Protein 3KEP (pdb70)

Radius of gyration: 20.32 Å; Cα contacts (8 Å, |Δi|>4): 546; chains: 2; bounding box: 56×48×49 Å

Sequence (284 aa):
FGYWCSPSPEQLERLSLKQLAAVSNFVIGRRGYGCCITFQHDVDLTAFTKSFREELFGKIVIFRSSSKTTVEVYPDEATKPIGHGLNVPAIITLENVYPVKKPKDTTKFAEFQVFDRKLRSRENYISYNPFGGTWTFKVNHFEFGYWCSPSPEQLERLSLKQLAAVSNFVIGRRGYGCCITFQHDVDLTAFTKSFREELFGKIVIFRSSSKTTVEVYPDEATKPIGHGLNVPAIITLENVYPVDKKTKKPKDTTKFAEEFQVFDRKLRSRENYISYNPFGGTWTFKVNHFE

Structure (mmCIF, N/CA/C/O backbone):
data_3KEP
#
_entry.id   3KEP
#
_cell.length_a   91.037
_cell.length_b   91.037
_cell.length_c   108.394
_cell.angle_alpha   90.000
_cell.angle_beta   90.000
_cell.angle_gamma   90.000
#
_symmetry.space_group_name_H-M   'P 43 21 2'
#
loop_
_entity.id
_entity.type
_entity.pdbx_description
1 polymer 'Nucleoporin NUP145'
2 non-polymer 1,2-ETHANEDIOL
3 water water
#
loop_
_atom_site.group_PDB
_atom_site.id
_atom_site.type_symbol
_atom_site.label_atom_id
_atom_site.label_alt_id
_atom_site.label_comp_id
_atom_site.label_asym_id
_atom_site.label_entity_id
_atom_site.label_seq_id
_atom_site.pdbx_PDB_ins_code
_atom_site.Cartn_x
_atom_site.Cartn_y
_atom_site.Cartn_z
_atom_site.occupancy
_atom_site.B_iso_or_equiv
_atom_site.auth_seq_id
_atom_site.auth_comp_id
_atom_site.auth_asym_id
_atom_site.auth_atom_id
_atom_site.pdbx_PDB_model_num
ATOM 1 N N . PHE A 1 20 ? 25.001 -0.498 39.066 1.00 35.66 459 PHE A N 1
ATOM 2 C CA . PHE A 1 20 ? 24.317 0.574 39.799 1.00 33.28 459 PHE A CA 1
ATOM 3 C C . PHE A 1 20 ? 23.819 1.662 38.823 1.00 32.38 459 PHE A C 1
ATOM 4 O O . PHE A 1 20 ? 23.478 2.739 39.257 1.00 33.99 459 PHE A O 1
ATOM 6 N N . GLY A 1 21 ? 23.757 1.370 37.523 1.00 30.73 460 GLY A N 1
ATOM 7 C CA . GLY A 1 21 ? 23.209 2.320 36.534 1.00 29.45 460 GLY A CA 1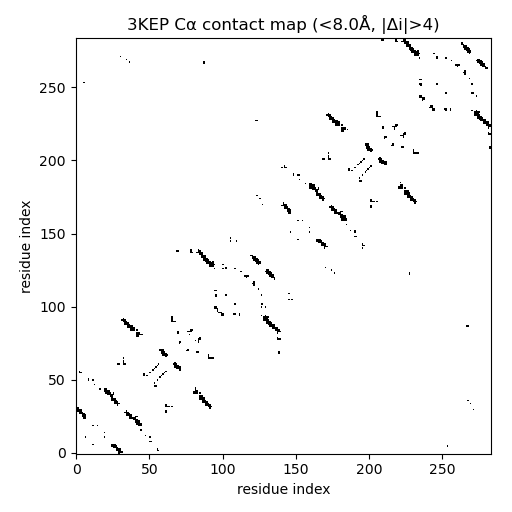
ATOM 8 C C . GLY A 1 21 ? 24.203 3.331 35.980 1.00 27.05 460 GLY A C 1
ATOM 9 O O . GLY A 1 21 ? 23.837 4.139 35.080 1.00 24.99 460 GLY A O 1
ATOM 10 N N . TYR A 1 22 ? 25.437 3.300 36.482 1.00 23.62 461 TYR A N 1
ATOM 11 C CA . TYR A 1 22 ? 26.460 4.232 35.988 1.00 22.40 461 TYR A CA 1
ATOM 12 C C . TYR A 1 22 ? 26.908 3.832 34.609 1.00 21.72 461 TYR A C 1
ATOM 13 O O . TYR A 1 22 ? 26.887 2.619 34.243 1.00 20.41 461 TYR A O 1
ATOM 22 N N . TRP A 1 23 ? 27.356 4.817 33.817 1.00 20.93 462 TRP A N 1
ATOM 23 C CA . TRP A 1 23 ? 27.819 4.567 32.461 1.00 19.46 462 TRP A CA 1
ATOM 24 C C . TRP A 1 23 ? 28.704 5.732 32.032 1.00 18.82 462 TRP A C 1
ATOM 25 O O . TRP A 1 23 ? 28.595 6.820 32.576 1.00 18.71 462 TRP A O 1
ATOM 36 N N . CYS A 1 24 ? 29.586 5.511 31.064 1.00 18.92 463 CYS A N 1
ATOM 37 C CA . CYS A 1 24 ? 30.354 6.594 30.456 1.00 17.65 463 CYS A CA 1
ATOM 38 C C . CYS A 1 24 ? 30.706 6.296 29.017 1.00 18.80 463 CYS A C 1
ATOM 39 O O . CYS A 1 24 ? 30.564 5.146 28.518 1.00 19.72 463 CYS A O 1
ATOM 42 N N . SER A 1 25 ? 31.116 7.348 28.334 1.00 18.85 464 SER A N 1
ATOM 43 C CA . SER A 1 25 ? 31.524 7.297 26.952 1.00 18.95 464 SER A CA 1
ATOM 44 C C . SER A 1 25 ? 32.724 8.202 26.763 1.00 20.27 464 SER A C 1
ATOM 45 O O . SER A 1 25 ? 32.696 9.372 27.161 1.00 19.61 464 SER A O 1
ATOM 48 N N . PRO A 1 26 ? 33.834 7.670 26.215 1.00 19.41 465 PRO A N 1
ATOM 49 C CA . PRO A 1 26 ? 34.166 6.238 25.921 1.00 19.88 465 PRO A CA 1
ATOM 50 C C . PRO A 1 26 ? 33.872 5.381 27.107 1.00 20.18 465 PRO A C 1
ATOM 51 O O . PRO A 1 26 ? 33.982 5.855 28.193 1.00 20.87 465 PRO A O 1
ATOM 55 N N . SER A 1 27 ? 33.434 4.145 26.898 1.00 20.93 466 SER A N 1
ATOM 56 C CA . SER A 1 27 ? 33.128 3.226 27.947 1.00 20.75 466 SER A CA 1
ATOM 57 C C . SER A 1 27 ? 34.437 2.780 28.620 1.00 21.66 466 SER A C 1
ATOM 58 O O . SER A 1 27 ? 35.518 3.005 28.089 1.00 20.27 466 SER A O 1
ATOM 61 N N . PRO A 1 28 ? 34.338 2.214 29.818 1.00 21.81 467 PRO A N 1
ATOM 62 C CA . PRO A 1 28 ? 35.547 1.773 30.471 1.00 22.74 467 PRO A CA 1
ATOM 63 C C . PRO A 1 28 ? 36.400 0.813 29.579 1.00 23.01 467 PRO A C 1
ATOM 64 O O . PRO A 1 28 ? 37.623 0.864 29.634 1.00 24.76 467 PRO A O 1
ATOM 68 N N . GLU A 1 29 ? 35.756 -0.011 28.769 1.00 24.44 468 GLU A N 1
ATOM 69 C CA . GLU A 1 29 ? 36.469 -1.004 27.917 1.00 24.76 468 GLU A CA 1
ATOM 70 C C . GLU A 1 29 ? 37.218 -0.269 26.799 1.00 25.07 468 GLU A C 1
ATOM 71 O O . GLU A 1 29 ? 38.328 -0.633 26.428 1.00 24.83 468 GLU A O 1
ATOM 77 N N . GLN A 1 30 ? 36.618 0.819 26.291 1.00 23.73 469 GLN A N 1
ATOM 78 C CA . GLN A 1 30 ? 37.248 1.667 25.324 1.00 23.32 469 GLN A CA 1
ATOM 79 C C . GLN A 1 30 ? 38.387 2.475 25.918 1.00 22.21 469 GLN A C 1
ATOM 80 O O . GLN A 1 30 ? 39.372 2.706 25.223 1.00 23.45 469 GLN A O 1
ATOM 86 N N . LEU A 1 31 ? 38.262 2.934 27.166 1.00 20.99 470 LEU A N 1
ATOM 87 C CA . LEU A 1 31 ? 39.274 3.769 27.763 1.00 20.85 470 LEU A CA 1
ATOM 88 C C . LEU A 1 31 ? 40.555 2.935 27.983 1.00 22.53 470 LEU A C 1
ATOM 89 O O . LEU A 1 31 ? 41.648 3.428 27.840 1.00 21.67 470 LEU A O 1
ATOM 94 N N . GLU A 1 32 ? 40.365 1.686 28.322 1.00 24.17 471 GLU A N 1
ATOM 95 C CA . GLU A 1 32 ? 41.537 0.773 28.497 1.00 27.08 471 GLU A CA 1
ATOM 96 C C . GLU A 1 32 ? 42.252 0.452 27.181 1.00 25.57 471 GLU A C 1
ATOM 97 O O . GLU A 1 32 ? 43.441 0.104 27.191 1.00 25.65 471 GLU A O 1
ATOM 103 N N . ARG A 1 33 ? 41.589 0.670 26.045 1.00 25.20 472 ARG A N 1
ATOM 104 C CA . ARG A 1 33 ? 42.220 0.521 24.735 1.00 26.18 472 ARG A CA 1
ATOM 105 C C . ARG A 1 33 ? 42.911 1.775 24.245 1.00 24.91 472 ARG A C 1
ATOM 106 O O . ARG A 1 33 ? 43.350 1.832 23.099 1.00 26.41 472 ARG A O 1
ATOM 114 N N . LEU A 1 34 ? 43.088 2.770 25.121 1.00 24.29 473 LEU A N 1
ATOM 115 C CA . LEU A 1 34 ? 43.858 3.989 24.845 1.00 23.01 473 LEU A CA 1
ATOM 116 C C . LEU A 1 34 ? 45.238 3.904 25.541 1.00 23.88 473 LEU A C 1
ATOM 117 O O . LEU A 1 34 ? 45.367 3.240 26.554 1.00 24.99 473 LEU A O 1
ATOM 122 N N . SER A 1 35 ? 46.216 4.641 25.039 1.00 24.54 474 SER A N 1
ATOM 123 C CA . SER A 1 35 ? 47.515 4.782 25.681 1.00 26.17 474 SER A CA 1
ATOM 124 C C . SER A 1 35 ? 47.437 5.802 26.768 1.00 27.35 474 SER A C 1
ATOM 125 O O . SER A 1 35 ? 46.504 6.650 26.777 1.00 26.50 474 SER A O 1
ATOM 128 N N . LEU A 1 36 ? 4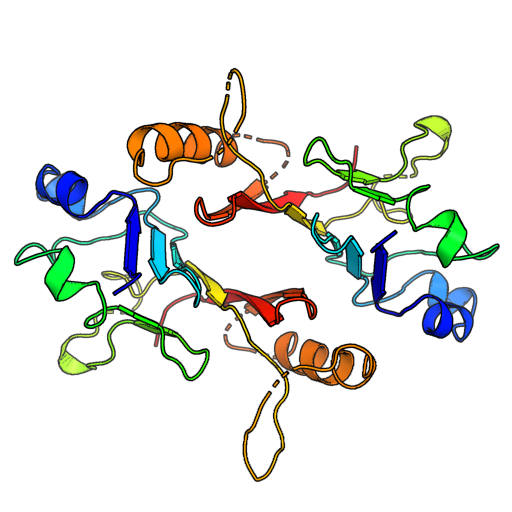8.393 5.759 27.702 1.00 28.16 475 LEU A N 1
ATOM 129 C CA . LEU A 1 36 ? 48.425 6.717 28.786 1.00 29.65 475 LEU A CA 1
ATOM 130 C C . LEU A 1 36 ? 48.491 8.142 28.281 1.00 30.20 475 LEU A C 1
ATOM 131 O O . LEU A 1 36 ? 47.940 9.037 28.925 1.00 29.95 475 LEU A O 1
ATOM 136 N N . LYS A 1 37 ? 49.155 8.388 27.153 1.00 30.23 476 LYS A N 1
ATOM 137 C CA . LYS A 1 37 ? 49.197 9.775 26.623 1.00 30.96 476 LYS A CA 1
ATOM 138 C C . LYS A 1 37 ? 47.837 10.166 26.032 1.00 30.41 476 LYS A C 1
ATOM 139 O O . LYS A 1 37 ? 47.406 11.296 26.201 1.00 32.33 476 LYS A O 1
ATOM 141 N N . GLN A 1 38 ? 47.164 9.244 25.357 1.00 29.78 477 GLN A N 1
ATOM 142 C CA . GLN A 1 38 ? 45.764 9.492 24.936 1.00 29.33 477 GLN A CA 1
ATOM 143 C C . GLN A 1 38 ? 44.818 9.723 26.109 1.00 27.91 477 GLN A C 1
ATOM 144 O O . GLN A 1 38 ? 43.927 10.561 26.028 1.00 27.14 477 GLN A O 1
ATOM 150 N N . LEU A 1 39 ? 45.015 9.015 27.207 1.00 25.45 478 LEU A N 1
ATOM 151 C CA . LEU A 1 39 ? 44.151 9.181 28.360 1.00 24.94 478 LEU A CA 1
ATOM 152 C C . LEU A 1 39 ? 44.292 10.548 29.065 1.00 25.41 478 LEU A C 1
ATOM 153 O O . LEU A 1 39 ? 43.459 10.882 29.908 1.00 25.43 478 LEU A O 1
ATOM 158 N N . ALA A 1 40 ? 45.351 11.310 28.753 1.00 25.41 479 ALA A N 1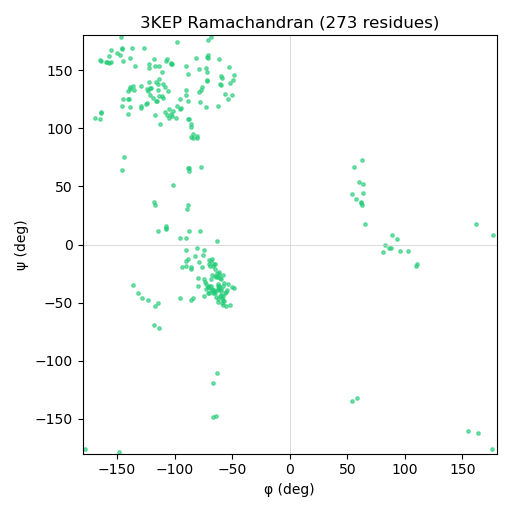
ATOM 159 C CA . ALA A 1 40 ? 45.518 12.631 29.336 1.00 26.73 479 ALA A CA 1
ATOM 160 C C . ALA A 1 40 ? 44.643 13.711 28.657 1.00 26.73 479 ALA A C 1
ATOM 161 O O . ALA A 1 40 ? 44.493 14.817 29.218 1.00 29.32 479 ALA A O 1
ATOM 163 N N . ALA A 1 41 ? 44.108 13.411 27.480 1.00 26.57 480 ALA A N 1
ATOM 164 C CA . ALA A 1 41 ? 43.232 14.304 26.738 1.00 26.74 480 ALA A CA 1
ATOM 165 C C . ALA A 1 41 ? 42.149 13.509 26.025 1.00 25.33 480 ALA A C 1
ATOM 166 O O . ALA A 1 41 ? 42.202 13.275 24.844 1.00 27.27 480 ALA A O 1
ATOM 168 N N . VAL A 1 42 ? 41.145 13.024 26.761 1.00 25.00 481 VAL A N 1
ATOM 169 C CA . VAL A 1 42 ? 40.098 12.232 26.165 1.00 24.39 481 VAL A CA 1
ATOM 170 C C . VAL A 1 42 ? 38.974 13.201 25.719 1.00 24.65 481 VAL A C 1
ATOM 171 O O . VAL A 1 42 ? 38.481 13.966 26.530 1.00 23.82 481 VAL A O 1
ATOM 175 N N . SER A 1 43 ? 38.556 13.083 24.469 1.00 25.28 482 SER A N 1
ATOM 176 C CA . SER A 1 43 ? 37.521 13.996 23.895 1.00 25.92 482 SER A CA 1
ATOM 177 C C . SER A 1 43 ? 36.155 13.420 24.128 1.00 22.10 482 SER A C 1
ATOM 178 O O . SER A 1 43 ? 35.973 12.205 24.235 1.00 21.89 482 SER A O 1
ATOM 181 N N . ASN A 1 44 ? 35.141 14.301 24.194 1.00 22.12 483 ASN A N 1
ATOM 182 C CA . ASN A 1 44 ? 33.772 13.857 24.193 1.00 20.32 483 ASN A CA 1
ATOM 183 C C . ASN A 1 44 ? 33.441 13.007 25.408 1.00 17.39 483 ASN A C 1
ATOM 184 O O . ASN A 1 44 ? 32.616 12.076 25.348 1.00 17.42 483 ASN A O 1
ATOM 189 N N . PHE A 1 45 ? 34.064 13.325 26.530 1.00 16.51 484 PHE A N 1
ATOM 190 C CA . PHE A 1 45 ? 33.796 12.472 27.694 1.00 16.58 484 PHE A CA 1
ATOM 191 C C . PHE A 1 45 ? 32.451 12.785 28.323 1.00 16.88 484 PHE A C 1
ATOM 192 O O . PHE A 1 45 ? 32.111 13.963 28.548 1.00 17.39 484 PHE A O 1
ATOM 200 N N . VAL A 1 46 ? 31.702 11.739 28.604 1.00 14.98 485 VAL A N 1
ATOM 201 C CA . VAL A 1 46 ? 30.369 11.830 29.152 1.00 15.71 485 VAL A CA 1
ATOM 202 C C . VAL A 1 46 ? 30.211 10.738 30.184 1.00 16.23 485 VAL A C 1
ATOM 203 O O . VAL A 1 46 ? 30.632 9.624 29.923 1.00 17.56 485 VAL A O 1
ATOM 207 N N . ILE A 1 47 ? 29.685 11.073 31.375 1.00 16.72 486 ILE A N 1
ATOM 208 C CA . ILE A 1 47 ? 29.420 10.075 32.451 1.00 17.69 486 ILE A CA 1
ATOM 209 C C . ILE A 1 47 ? 28.097 10.356 33.127 1.00 17.23 486 ILE A C 1
ATOM 210 O O . ILE A 1 47 ? 27.761 11.506 33.408 1.00 17.60 486 ILE A O 1
ATOM 215 N N . GLY A 1 48 ? 27.315 9.314 33.314 1.00 18.09 487 GLY A N 1
ATOM 216 C CA . GLY A 1 48 ? 26.004 9.504 33.858 1.00 18.64 487 GLY A CA 1
ATOM 217 C C . GLY A 1 48 ? 25.597 8.328 34.719 1.00 19.11 487 GLY A C 1
ATOM 218 O O . GLY A 1 48 ? 26.356 7.358 34.885 1.00 19.68 487 GLY A O 1
ATOM 219 N N . ARG A 1 49 ? 24.409 8.443 35.287 1.00 20.04 488 ARG A N 1
ATOM 220 C CA . ARG A 1 49 ? 23.785 7.339 36.016 1.00 20.24 488 ARG A CA 1
ATOM 221 C C . ARG A 1 49 ? 22.329 7.329 35.639 1.00 21.59 488 ARG A C 1
ATOM 222 O O . ARG A 1 49 ? 21.618 8.332 35.873 1.00 21.27 488 ARG A O 1
ATOM 230 N N . ARG A 1 50 ? 21.902 6.225 35.034 1.00 21.11 489 ARG A N 1
ATOM 231 C CA . ARG A 1 50 ? 20.542 6.087 34.517 1.00 24.38 489 ARG A CA 1
ATOM 232 C C . ARG A 1 50 ? 19.509 6.330 35.593 1.00 24.49 489 ARG A C 1
ATOM 233 O O . ARG A 1 50 ? 19.556 5.715 36.654 1.00 24.26 489 ARG A O 1
ATOM 241 N N . GLY A 1 51 ? 18.553 7.199 35.295 1.00 25.40 490 GLY A N 1
ATOM 242 C CA . GLY A 1 51 ? 17.562 7.638 36.292 1.00 26.22 490 GLY A CA 1
ATOM 243 C C . GLY A 1 51 ? 17.966 8.746 37.224 1.00 25.92 490 GLY A C 1
ATOM 244 O O . GLY A 1 51 ? 17.146 9.166 38.069 1.00 27.44 490 GLY A O 1
ATOM 245 N N . TYR A 1 52 ? 19.201 9.243 37.085 1.00 23.54 491 TYR A N 1
ATOM 246 C CA . TYR A 1 52 ? 19.689 10.336 37.870 1.00 24.01 491 TYR A CA 1
ATOM 247 C C . TYR A 1 52 ? 20.192 11.534 37.059 1.00 22.17 491 TYR A C 1
ATOM 248 O O . TYR A 1 52 ? 19.952 12.667 37.395 1.00 22.56 491 TYR A O 1
ATOM 257 N N . GLY A 1 53 ? 21.004 11.287 36.070 1.00 21.06 492 GLY A N 1
ATOM 258 C CA . GLY A 1 53 ? 21.481 12.445 35.272 1.00 21.18 492 GLY A CA 1
ATOM 259 C C . GLY A 1 53 ? 22.683 12.109 34.442 1.00 20.25 492 GLY A C 1
ATOM 260 O O . GLY A 1 53 ? 23.058 10.918 34.318 1.00 19.33 492 GLY A O 1
ATOM 261 N N . CYS A 1 54 ? 23.367 13.165 34.001 1.00 18.76 493 CYS A N 1
ATOM 262 C CA A CYS A 1 54 ? 24.514 13.012 33.103 0.70 18.96 493 CYS A CA 1
ATOM 263 C CA B CYS A 1 54 ? 24.565 12.981 33.190 0.30 19.09 493 CYS A CA 1
ATOM 264 C C . CYS A 1 54 ? 25.402 14.251 33.162 1.00 18.43 493 CYS A C 1
ATOM 265 O O . CYS A 1 54 ? 24.882 15.348 33.340 1.00 19.04 493 CYS A O 1
ATOM 270 N N . ILE A 1 55 ? 26.719 14.061 33.032 1.00 15.95 494 ILE A N 1
ATOM 271 C CA . ILE A 1 55 ? 27.698 15.113 32.885 1.00 15.46 494 ILE A CA 1
ATOM 272 C C . ILE A 1 55 ? 28.363 15.002 31.486 1.00 15.86 494 ILE A C 1
ATOM 273 O O . ILE A 1 55 ? 28.905 13.955 31.105 1.00 15.00 494 ILE A O 1
ATOM 278 N N . THR A 1 56 ? 28.283 16.093 30.730 1.00 15.59 495 THR A N 1
ATOM 279 C CA . THR A 1 56 ? 28.871 16.216 29.383 1.00 15.70 495 THR A CA 1
ATOM 280 C C . THR A 1 56 ? 29.978 17.198 29.429 1.00 16.49 495 THR A C 1
ATOM 281 O O . THR A 1 56 ? 29.781 18.437 29.529 1.00 15.97 495 THR A O 1
ATOM 285 N N . PHE A 1 57 ? 31.229 16.691 29.412 1.00 17.14 496 PHE A N 1
ATOM 286 C CA . PHE A 1 57 ? 32.365 17.622 29.553 1.00 17.59 496 PHE A CA 1
ATOM 287 C C . PHE A 1 57 ? 32.572 18.477 28.287 1.00 18.12 496 PHE A C 1
ATOM 288 O O . PHE A 1 57 ? 32.389 18.003 27.159 1.00 18.60 496 PHE A O 1
ATOM 296 N N . GLN A 1 58 ? 32.926 19.748 28.483 1.00 20.67 497 GLN A N 1
ATOM 297 C CA . GLN A 1 58 ? 33.059 20.709 27.380 1.00 23.79 497 GLN A CA 1
ATOM 298 C C . GLN A 1 58 ? 34.407 20.726 26.686 1.00 27.08 497 GLN A C 1
ATOM 299 O O . GLN A 1 58 ? 34.507 21.150 25.528 1.00 28.60 497 GLN A O 1
ATOM 305 N N . HIS A 1 59 ? 35.426 20.232 27.356 1.00 28.17 498 HIS A N 1
ATOM 306 C CA . HIS A 1 59 ? 36.740 20.149 26.749 1.00 29.94 498 HIS A CA 1
ATOM 307 C C . HIS A 1 59 ? 37.334 18.781 27.106 1.00 31.19 498 HIS A C 1
ATOM 308 O O . HIS A 1 59 ? 36.837 18.093 27.976 1.00 26.46 498 HIS A O 1
ATOM 315 N N . ASP A 1 60 ? 38.429 18.466 26.442 1.00 32.74 499 ASP A N 1
ATOM 316 C CA . ASP A 1 60 ? 39.211 17.222 26.732 1.00 33.44 499 ASP A CA 1
ATOM 317 C C . ASP A 1 60 ? 39.481 17.067 28.196 1.00 31.74 499 ASP A C 1
ATOM 318 O O . ASP A 1 60 ? 39.722 18.063 28.903 1.00 33.27 499 ASP A O 1
ATOM 323 N N . VAL A 1 61 ? 39.423 15.828 28.708 1.00 29.12 500 VAL A N 1
ATOM 324 C CA . VAL A 1 61 ? 39.666 15.594 30.118 1.00 27.24 500 VAL A CA 1
ATOM 325 C C . VAL A 1 61 ? 40.835 14.605 30.297 1.00 26.47 500 VAL A C 1
ATOM 326 O O . VAL A 1 61 ? 41.072 13.778 29.469 1.00 25.44 500 VAL A O 1
ATOM 330 N N . ASP A 1 62 ? 41.469 14.701 31.439 1.00 27.24 501 ASP A N 1
ATOM 331 C CA . ASP A 1 62 ? 42.630 13.820 31.804 1.00 26.60 501 ASP A CA 1
ATOM 332 C C . ASP A 1 62 ? 42.145 12.791 32.750 1.00 24.46 501 ASP A C 1
ATOM 333 O O . ASP A 1 62 ? 41.709 13.120 33.852 1.00 26.62 501 ASP A O 1
ATOM 338 N N . LEU A 1 63 ? 42.134 11.530 32.298 1.00 24.50 502 LEU A N 1
ATOM 339 C CA . LEU A 1 63 ? 41.574 10.415 33.033 1.00 23.90 502 LEU A CA 1
ATOM 340 C C . LEU A 1 63 ? 42.713 9.514 33.562 1.00 24.96 502 LEU A C 1
ATOM 341 O O . LEU A 1 63 ? 42.434 8.435 34.027 1.00 24.70 502 LEU A O 1
ATOM 346 N N . THR A 1 64 ? 43.954 10.025 33.564 1.00 27.00 503 THR A N 1
ATOM 347 C CA . THR A 1 64 ? 45.132 9.205 33.948 1.00 27.43 503 THR A CA 1
ATOM 348 C C . THR A 1 64 ? 45.197 8.845 35.424 1.00 29.32 503 THR A C 1
ATOM 349 O O . THR A 1 64 ? 45.926 7.944 35.789 1.00 29.12 503 THR A O 1
ATOM 353 N N . ALA A 1 65 ? 44.443 9.533 36.273 1.00 28.97 504 ALA A N 1
ATOM 354 C CA . ALA A 1 65 ? 44.370 9.195 37.685 1.00 29.37 504 ALA A CA 1
ATOM 355 C C . ALA A 1 65 ? 43.535 7.964 37.962 1.00 29.88 504 ALA A C 1
ATOM 356 O O . ALA A 1 65 ? 43.511 7.468 39.082 1.00 30.57 504 ALA A O 1
ATOM 358 N N . PHE A 1 66 ? 42.828 7.442 36.960 1.00 28.57 505 PHE A N 1
ATOM 359 C CA . PHE A 1 66 ? 41.833 6.395 37.184 1.00 27.76 505 PHE A CA 1
ATOM 360 C C . PHE A 1 66 ? 42.136 5.030 36.575 1.00 27.33 505 PHE A C 1
ATOM 361 O O . PHE A 1 66 ? 41.289 4.161 36.527 1.00 25.72 505 PHE A O 1
ATOM 369 N N . THR A 1 67 ? 43.362 4.847 36.105 1.00 28.44 506 THR A N 1
ATOM 370 C CA . THR A 1 67 ? 43.710 3.664 35.334 1.00 29.29 506 THR A CA 1
ATOM 371 C C . THR A 1 67 ? 43.668 2.364 36.127 1.00 29.81 506 THR A C 1
ATOM 372 O O . THR A 1 67 ? 43.527 1.327 35.533 1.00 30.65 506 THR A O 1
ATOM 376 N N . LYS A 1 68 ? 43.693 2.401 37.458 1.00 30.20 507 LYS A N 1
ATOM 377 C CA . LYS A 1 68 ? 43.623 1.144 38.228 1.00 30.18 507 LYS A CA 1
ATOM 378 C C . LYS A 1 68 ? 42.397 0.371 37.838 1.00 30.13 507 LYS A C 1
ATOM 379 O O . LYS A 1 68 ? 42.466 -0.845 37.600 1.00 29.54 507 LYS A O 1
ATOM 381 N N . SER A 1 69 ? 41.276 1.099 37.656 1.00 29.15 508 SER A N 1
ATOM 382 C CA . SER A 1 69 ? 40.050 0.536 37.187 1.00 28.31 508 SER A CA 1
ATOM 383 C C . SER A 1 69 ? 39.120 1.719 36.853 1.00 27.14 508 SER A C 1
ATOM 384 O O . SER A 1 69 ? 38.661 2.405 37.766 1.00 26.72 508 SER A O 1
ATOM 387 N N . PHE A 1 70 ? 38.861 1.974 35.583 1.00 25.35 509 PHE A N 1
ATOM 388 C CA . PHE A 1 70 ? 37.973 3.111 35.273 1.00 24.56 509 PHE A CA 1
ATOM 389 C C . PHE A 1 70 ? 36.611 2.912 35.901 1.00 24.64 509 PHE A C 1
ATOM 390 O O . PHE A 1 70 ? 36.031 3.845 36.467 1.00 24.42 509 PHE A O 1
ATOM 398 N N . ARG A 1 71 ? 36.078 1.701 35.802 1.00 25.81 510 ARG A N 1
ATOM 399 C CA . ARG A 1 71 ? 34.753 1.435 36.318 1.00 28.42 510 ARG A CA 1
ATOM 400 C C . ARG A 1 71 ? 34.716 1.651 37.822 1.00 29.32 510 ARG A C 1
ATOM 401 O O . ARG A 1 71 ? 33.841 2.349 38.318 1.00 28.48 510 ARG A O 1
ATOM 409 N N . GLU A 1 72 ? 35.673 1.073 38.569 1.00 29.88 511 GLU A N 1
ATOM 410 C CA . GLU A 1 72 ? 35.642 1.214 40.036 1.00 31.05 511 GLU A CA 1
ATOM 411 C C . GLU A 1 72 ? 36.031 2.593 40.534 1.00 30.02 511 GLU A C 1
ATOM 412 O O . GLU A 1 72 ? 35.527 3.029 41.557 1.00 31.03 511 GLU A O 1
ATOM 418 N N . GLU A 1 73 ? 36.920 3.284 39.841 1.00 29.67 512 GLU A N 1
ATOM 419 C CA . GLU A 1 73 ? 37.360 4.586 40.301 1.00 30.43 512 GLU A CA 1
ATOM 420 C C . GLU A 1 73 ? 36.247 5.609 40.050 1.00 29.67 512 GLU A C 1
ATOM 421 O O . GLU A 1 73 ? 36.000 6.497 40.868 1.00 31.31 512 GLU A O 1
ATOM 427 N N . LEU A 1 74 ? 35.659 5.536 38.862 1.00 27.82 513 LEU A N 1
ATOM 428 C CA . LEU A 1 74 ? 34.703 6.570 38.433 1.00 27.08 513 LEU A CA 1
ATOM 429 C C . LEU A 1 74 ? 33.289 6.331 38.955 1.00 26.40 513 LEU A C 1
ATOM 430 O O . LEU A 1 74 ? 32.619 7.284 39.397 1.00 29.02 513 LEU A O 1
ATOM 435 N N . PHE A 1 75 ? 32.794 5.098 38.855 1.00 24.96 514 PHE A N 1
ATOM 436 C CA . PHE A 1 75 ? 31.380 4.865 39.009 1.00 24.07 514 PHE A CA 1
ATOM 437 C C . PHE A 1 75 ? 31.005 4.822 40.470 1.00 26.00 514 PHE A C 1
ATOM 438 O O . PHE A 1 75 ? 31.071 3.783 41.085 1.00 24.86 514 PHE A O 1
ATOM 446 N N . GLY A 1 76 ? 30.596 5.952 41.026 1.00 25.90 515 GLY A N 1
ATOM 447 C CA . GLY A 1 76 ? 30.145 5.993 42.429 1.00 26.74 515 GLY A CA 1
ATOM 448 C C . GLY A 1 76 ? 31.246 6.239 43.444 1.00 27.76 515 GLY A C 1
ATOM 449 O O . GLY A 1 76 ? 31.024 6.156 44.676 1.00 29.89 515 GLY A O 1
ATOM 450 N N . LYS A 1 77 ? 32.430 6.553 42.964 1.00 27.77 516 LYS A N 1
ATOM 451 C CA . LYS A 1 77 ? 33.548 6.860 43.834 1.00 28.71 516 LYS A CA 1
ATOM 452 C C . LYS A 1 77 ? 33.946 8.277 43.560 1.00 27.74 516 LYS A C 1
ATOM 453 O O . LYS A 1 77 ? 33.662 9.176 44.385 1.00 28.95 516 LYS A O 1
ATOM 455 N N . ILE A 1 78 ? 34.513 8.521 42.378 1.00 26.33 517 ILE A N 1
ATOM 456 C CA . ILE A 1 78 ? 34.914 9.882 41.988 1.00 25.33 517 ILE A CA 1
ATOM 457 C C . ILE A 1 78 ? 33.700 10.694 41.498 1.00 25.13 517 ILE A C 1
ATOM 458 O O . ILE A 1 78 ? 33.582 11.877 41.772 1.00 26.18 517 ILE A O 1
ATOM 463 N N . VAL A 1 79 ? 32.791 10.017 40.821 1.00 22.72 518 VAL A N 1
ATOM 464 C CA . VAL A 1 79 ? 31.556 10.659 40.394 1.00 21.91 518 VAL A CA 1
ATOM 465 C C . VAL A 1 79 ? 30.417 9.968 41.092 1.00 21.74 518 VAL A C 1
ATOM 466 O O . VAL A 1 79 ? 30.259 8.780 40.962 1.00 22.10 518 VAL A O 1
ATOM 470 N N . ILE A 1 80 ? 29.617 10.732 41.828 1.00 22.66 519 ILE A N 1
ATOM 471 C CA . ILE A 1 80 ? 28.462 10.183 42.548 1.00 23.42 519 ILE A CA 1
ATOM 472 C C . ILE A 1 80 ? 27.181 10.965 42.274 1.00 23.70 519 ILE A C 1
ATOM 473 O O . ILE A 1 80 ? 27.126 12.149 42.586 1.00 25.01 519 ILE A O 1
ATOM 478 N N . PHE A 1 81 ? 26.210 10.280 41.673 1.00 25.39 520 PHE A N 1
ATOM 479 C CA . PHE A 1 81 ? 24.854 10.765 41.510 1.00 26.63 520 PHE A CA 1
ATOM 480 C C . PHE A 1 81 ? 24.034 10.190 42.696 1.00 29.39 520 PHE A C 1
ATOM 481 O O . PHE A 1 81 ? 23.842 9.006 42.802 1.00 28.55 520 PHE A O 1
ATOM 489 N N . ARG A 1 82 ? 23.518 11.047 43.540 1.00 33.18 521 ARG A N 1
ATOM 490 C CA . ARG A 1 82 ? 22.852 10.577 44.747 1.00 37.08 521 ARG A CA 1
ATOM 491 C C . ARG A 1 82 ? 21.370 10.746 44.665 1.00 38.68 521 ARG A C 1
ATOM 492 O O . ARG A 1 82 ? 20.852 11.618 43.931 1.00 37.12 521 ARG A O 1
ATOM 500 N N . SER A 1 83 ? 20.692 9.933 45.491 1.00 40.10 522 SER A N 1
ATOM 501 C CA A SER A 1 83 ? 19.239 9.876 45.546 0.70 40.78 522 SER A CA 1
ATOM 502 C CA B SER A 1 83 ? 19.233 9.901 45.488 0.30 40.34 522 SER A CA 1
ATOM 503 C C . SER A 1 83 ? 18.642 11.196 46.040 1.00 40.47 522 SER A C 1
ATOM 504 O O . SER A 1 83 ? 17.439 11.413 45.927 1.00 41.34 522 SER A O 1
ATOM 509 N N . SER A 1 84 ? 19.497 12.058 46.595 1.00 39.71 523 SER A N 1
ATOM 510 C CA . SER A 1 84 ? 19.128 13.421 46.970 1.00 39.77 523 SER A CA 1
ATOM 511 C C . SER A 1 84 ? 19.073 14.371 45.779 1.00 39.76 523 SER A C 1
ATOM 512 O O . SER A 1 84 ? 19.014 15.592 45.973 1.00 39.97 523 SER A O 1
ATOM 515 N N . LYS A 1 85 ? 19.130 13.808 44.566 1.00 38.33 524 LYS A N 1
ATOM 516 C CA . LYS A 1 85 ? 18.987 14.564 43.300 1.00 37.60 524 LYS A CA 1
ATOM 517 C C . LYS A 1 85 ? 20.133 15.557 43.144 1.00 35.00 524 LYS A C 1
ATOM 518 O O . LYS A 1 85 ? 19.957 16.689 42.711 1.00 35.13 524 LYS A O 1
ATOM 524 N N . THR A 1 86 ? 21.335 15.092 43.440 1.00 32.41 525 THR A N 1
ATOM 525 C CA A THR A 1 86 ? 22.446 15.932 43.227 0.70 32.05 525 THR A CA 1
ATOM 526 C CA B THR A 1 86 ? 22.523 15.915 43.452 0.30 31.51 525 THR A CA 1
ATOM 527 C C . THR A 1 86 ? 23.643 15.168 42.681 1.00 31.05 525 THR A C 1
ATOM 528 O O . THR A 1 86 ? 23.533 13.943 42.456 1.00 30.56 525 THR A O 1
ATOM 535 N N . VAL A 1 87 ? 24.708 15.899 42.309 1.00 29.77 526 VAL A N 1
ATOM 536 C CA . VAL A 1 87 ? 25.934 15.224 41.768 1.00 29.01 526 VAL A CA 1
ATOM 537 C C . VAL A 1 87 ? 27.233 15.776 42.317 1.00 28.10 526 VAL A C 1
ATOM 538 O O . VAL A 1 87 ? 27.441 16.961 42.365 1.00 28.27 526 VAL A O 1
ATOM 542 N N . GLU A 1 88 ? 28.140 14.861 42.665 1.00 28.25 527 GLU A N 1
ATOM 543 C CA . GLU A 1 88 ? 29.384 15.163 43.312 1.00 28.85 527 GLU A CA 1
ATOM 544 C C . GLU A 1 88 ? 30.535 14.612 42.465 1.00 26.91 527 GLU A C 1
ATOM 545 O O . GLU A 1 88 ? 30.454 13.505 41.992 1.00 26.75 527 GLU A O 1
ATOM 551 N N . VAL A 1 89 ? 31.542 15.435 42.227 1.00 26.33 528 VAL A N 1
ATOM 552 C CA . VAL A 1 89 ? 32.758 15.033 41.526 1.00 26.07 528 VAL A CA 1
ATOM 553 C C . VAL A 1 89 ? 33.958 15.376 42.422 1.00 26.24 528 VAL A C 1
ATOM 554 O O . VAL A 1 89 ? 34.136 16.544 42.806 1.00 25.85 528 VAL A O 1
ATOM 558 N N . TYR A 1 90 ? 34.722 14.315 42.750 1.00 26.19 529 TYR A N 1
ATOM 559 C CA . TYR A 1 90 ? 35.843 14.342 43.717 1.00 26.21 529 TYR A CA 1
ATOM 560 C C . TYR A 1 90 ? 35.318 14.708 45.097 1.00 27.07 529 TYR A C 1
ATOM 561 O O . TYR A 1 90 ? 35.502 15.848 45.564 1.00 27.98 529 TYR A O 1
ATOM 570 N N . PRO A 1 91 ? 34.625 13.785 45.730 1.00 29.25 530 PRO A N 1
ATOM 571 C CA . PRO A 1 91 ? 34.106 14.004 47.103 1.00 30.64 530 PRO A CA 1
ATOM 572 C C . PRO A 1 91 ? 35.205 14.212 48.174 1.00 31.69 530 PRO A C 1
ATOM 573 O O . PRO A 1 91 ? 34.945 14.864 49.181 1.00 33.00 530 PRO A O 1
ATOM 577 N N . ASP A 1 92 ? 36.415 13.707 47.943 1.00 31.48 531 ASP A N 1
ATOM 578 C CA . ASP A 1 92 ? 37.520 13.963 48.853 1.00 32.18 531 ASP A CA 1
ATOM 579 C C . ASP A 1 92 ? 38.246 15.267 48.449 1.00 31.87 531 ASP A C 1
ATOM 580 O O . ASP A 1 92 ? 38.966 15.315 47.452 1.00 30.60 531 ASP A O 1
ATOM 585 N N . GLU A 1 93 ? 38.051 16.306 49.256 1.00 31.20 532 GLU A N 1
ATOM 586 C CA . GLU A 1 93 ? 38.649 17.605 49.053 1.00 32.01 532 GLU A CA 1
ATOM 587 C C . GLU A 1 93 ? 40.160 17.574 48.778 1.00 32.03 532 GLU A C 1
ATOM 588 O O . GLU A 1 93 ? 40.642 18.349 47.983 1.00 31.76 532 GLU A O 1
ATOM 590 N N . ALA A 1 94 ? 40.892 16.674 49.444 1.00 32.83 533 ALA A N 1
ATOM 591 C CA . ALA A 1 94 ? 42.359 16.589 49.318 1.00 33.20 533 ALA A CA 1
ATOM 592 C C . ALA A 1 94 ? 42.812 16.134 47.951 1.00 33.32 533 ALA A C 1
ATOM 593 O O . ALA A 1 94 ? 43.896 16.485 47.509 1.00 33.26 533 ALA A O 1
ATOM 595 N N . THR A 1 95 ? 41.949 15.384 47.271 1.00 33.93 534 THR A N 1
ATOM 596 C CA . THR A 1 95 ? 42.178 14.789 45.952 1.00 33.98 534 THR A CA 1
ATOM 597 C C . THR A 1 95 ? 41.676 15.645 44.814 1.00 34.31 534 THR A C 1
ATOM 598 O O . THR A 1 95 ? 42.059 15.426 43.658 1.00 35.29 534 THR A O 1
ATOM 602 N N . LYS A 1 96 ? 40.772 16.574 45.101 1.00 33.00 535 LYS A N 1
ATOM 603 C CA . LYS A 1 96 ? 40.222 17.421 44.042 1.00 32.66 535 LYS A CA 1
ATOM 604 C C . LYS A 1 96 ? 41.356 18.234 43.424 1.00 32.27 535 LYS A C 1
ATOM 605 O O . LYS A 1 96 ? 42.045 18.995 44.121 1.00 31.50 535 LYS A O 1
ATOM 611 N N . PRO A 1 97 ? 41.579 18.047 42.122 1.00 32.00 536 PRO A N 1
ATOM 612 C CA . PRO A 1 97 ? 42.596 18.771 41.373 1.00 32.07 536 PRO A CA 1
ATOM 613 C C . PRO A 1 97 ? 42.377 20.290 41.304 1.00 32.90 536 PRO A C 1
ATOM 614 O O . PRO A 1 97 ? 41.318 20.786 41.656 1.00 33.57 536 PRO A O 1
ATOM 626 N N . ILE A 1 99 ? 41.490 23.613 39.307 1.00 32.98 538 ILE A N 1
ATOM 627 C CA . ILE A 1 99 ? 40.627 23.880 38.173 1.00 31.19 538 ILE A CA 1
ATOM 628 C C . ILE A 1 99 ? 41.420 23.726 36.899 1.00 30.24 538 ILE A C 1
ATOM 629 O O . ILE A 1 99 ? 42.511 24.288 36.758 1.00 31.92 538 ILE A O 1
ATOM 634 N N . GLY A 1 100 ? 40.878 23.012 35.931 1.00 28.70 539 GLY A N 1
ATOM 635 C CA . GLY A 1 100 ? 41.554 22.755 34.645 1.00 28.37 539 GLY A CA 1
ATOM 636 C C . GLY A 1 100 ? 42.293 21.437 34.569 1.00 27.80 539 GLY A C 1
ATOM 637 O O . GLY A 1 100 ? 42.777 21.033 33.515 1.00 28.15 539 GLY A O 1
ATOM 638 N N . HIS A 1 101 ? 42.345 20.737 35.691 1.00 27.93 540 HIS A N 1
ATOM 639 C CA . HIS A 1 101 ? 43.023 19.466 35.809 1.00 28.72 540 HIS A CA 1
ATOM 640 C C . HIS A 1 101 ? 41.977 18.376 36.010 1.00 27.05 540 HIS A C 1
ATOM 641 O O . HIS A 1 101 ? 40.978 18.612 36.656 1.00 25.69 540 HIS A O 1
ATOM 648 N N . GLY A 1 102 ? 42.273 17.176 35.521 1.00 26.67 541 GLY A N 1
ATOM 649 C CA . GLY A 1 102 ? 41.403 16.012 35.725 1.00 26.36 541 GLY A CA 1
ATOM 650 C C . GLY A 1 102 ? 40.018 16.314 35.162 1.00 26.42 541 GLY A C 1
ATOM 651 O O . GLY A 1 102 ? 39.873 16.887 34.054 1.00 27.60 541 GLY A O 1
ATOM 652 N N . LEU A 1 103 ? 39.005 16.019 35.976 1.00 25.26 542 LEU A N 1
ATOM 653 C CA . LEU A 1 103 ? 37.609 16.226 35.616 1.00 24.29 542 LEU A CA 1
ATOM 654 C C . LEU A 1 103 ? 37.118 17.583 36.153 1.00 23.66 542 LEU A C 1
ATOM 655 O O . LEU A 1 103 ? 35.940 17.872 36.082 1.00 23.85 542 LEU A O 1
ATOM 660 N N . ASN A 1 104 ? 38.022 18.385 36.727 1.00 22.91 543 ASN A N 1
ATOM 661 C CA . ASN A 1 104 ? 37.674 19.675 37.330 1.00 23.74 543 ASN A CA 1
ATOM 662 C C . ASN A 1 104 ? 37.708 20.805 36.289 1.00 22.91 543 ASN A C 1
ATOM 663 O O . ASN A 1 104 ? 38.503 21.756 36.330 1.00 22.77 543 ASN A O 1
ATOM 668 N N . VAL A 1 105 ? 36.771 20.689 35.351 1.00 22.31 544 VAL A N 1
ATOM 669 C CA . VAL A 1 105 ? 36.766 21.454 34.151 1.00 20.88 544 VAL A CA 1
ATOM 670 C C . VAL A 1 105 ? 35.283 21.750 33.747 1.00 20.18 544 VAL A C 1
ATOM 671 O O . VAL A 1 105 ? 34.383 21.200 34.319 1.00 20.27 544 VAL A O 1
ATOM 675 N N . PRO A 1 106 ? 35.067 22.637 32.771 1.00 20.71 545 PRO A N 1
ATOM 676 C CA . PRO A 1 106 ? 33.678 22.965 32.406 1.00 19.41 545 PRO A CA 1
ATOM 677 C C . PRO A 1 106 ? 32.862 21.795 31.941 1.00 18.31 545 PRO A C 1
ATOM 678 O O . PRO A 1 106 ? 33.339 20.918 31.225 1.00 17.99 545 PRO A O 1
ATOM 682 N N . ALA A 1 107 ? 31.582 21.814 32.280 1.00 18.08 546 ALA A N 1
ATOM 683 C CA . ALA A 1 107 ? 30.687 20.725 31.916 1.00 17.20 546 ALA A CA 1
ATOM 684 C C . ALA A 1 107 ? 29.255 21.236 31.910 1.00 18.49 546 ALA A C 1
ATOM 685 O O . ALA A 1 107 ? 28.937 22.149 32.658 1.00 18.70 546 ALA A O 1
ATOM 687 N N . ILE A 1 108 ? 28.440 20.521 31.135 1.00 16.82 547 ILE A N 1
ATOM 688 C CA . ILE A 1 108 ? 26.989 20.615 31.170 1.00 18.44 547 ILE A CA 1
ATOM 689 C C . ILE A 1 108 ? 26.409 19.396 31.859 1.00 18.31 547 ILE A C 1
ATOM 690 O O . ILE A 1 108 ? 26.777 18.236 31.582 1.00 20.23 547 ILE A O 1
ATOM 695 N N . ILE A 1 109 ? 25.506 19.683 32.785 1.00 17.63 548 ILE A N 1
ATOM 696 C CA . ILE A 1 109 ? 24.915 18.693 33.639 1.00 17.64 548 ILE A CA 1
ATOM 697 C C . ILE A 1 109 ? 23.433 18.681 33.516 1.00 17.34 548 ILE A C 1
ATOM 698 O O . ILE A 1 109 ? 22.804 19.743 33.463 1.00 18.75 548 ILE A O 1
ATOM 703 N N . THR A 1 110 ? 22.867 17.497 33.511 1.00 18.37 549 THR A N 1
ATOM 704 C CA . THR A 1 110 ? 21.411 17.305 33.635 1.00 19.02 549 THR A CA 1
ATOM 705 C C . THR A 1 110 ? 21.183 16.443 34.858 1.00 20.31 549 THR A C 1
ATOM 706 O O . THR A 1 110 ? 21.793 15.358 35.007 1.00 19.09 549 THR A O 1
ATOM 710 N N . LEU A 1 111 ? 20.296 16.916 35.737 1.00 20.13 550 LEU A N 1
ATOM 711 C CA . LEU A 1 111 ? 19.833 16.110 36.874 1.00 20.78 550 LEU A CA 1
ATOM 712 C C . LEU A 1 111 ? 18.362 15.861 36.737 1.00 21.20 550 LEU A C 1
ATOM 713 O O . LEU A 1 111 ? 17.613 16.779 36.360 1.00 21.30 550 LEU A O 1
ATOM 718 N N . GLU A 1 112 ? 17.945 14.644 37.060 1.00 20.91 551 GLU A N 1
ATOM 719 C CA . GLU A 1 112 ? 16.566 14.179 36.898 1.00 22.16 551 GLU A CA 1
ATOM 720 C C . GLU A 1 112 ? 15.841 14.184 38.250 1.00 23.36 551 GLU A C 1
ATOM 721 O O . GLU A 1 112 ? 16.487 14.171 39.329 1.00 22.98 551 GLU A O 1
ATOM 727 N N . ASN A 1 113 ? 14.523 14.291 38.154 1.00 25.15 552 ASN A N 1
ATOM 728 C CA . ASN A 1 113 ? 13.622 14.280 39.327 1.00 26.17 552 ASN A CA 1
ATOM 729 C C . ASN A 1 113 ? 13.913 15.359 40.347 1.00 26.05 552 ASN A C 1
ATOM 730 O O . ASN A 1 113 ? 13.833 15.107 41.572 1.00 27.51 552 ASN A O 1
ATOM 735 N N . VAL A 1 114 ? 14.253 16.568 39.873 1.00 25.45 553 VAL A N 1
ATOM 736 C CA . VAL A 1 114 ? 14.528 17.705 40.699 1.00 24.13 553 VAL A CA 1
ATOM 737 C C . VAL A 1 114 ? 13.213 18.533 40.804 1.00 26.88 553 VAL A C 1
ATOM 738 O O . VAL A 1 114 ? 12.617 18.909 39.793 1.00 25.38 553 VAL A O 1
ATOM 742 N N . TYR A 1 115 ? 12.774 18.803 42.032 1.00 27.15 554 TYR A N 1
ATOM 743 C CA . TYR A 1 115 ? 11.471 19.416 42.244 1.00 27.51 554 TYR A CA 1
ATOM 744 C C . TYR A 1 115 ? 11.496 20.353 43.408 1.00 29.34 554 TYR A C 1
ATOM 745 O O . TYR A 1 115 ? 12.350 20.240 44.270 1.00 27.84 554 TYR A O 1
ATOM 754 N N . PRO A 1 116 ? 10.548 21.314 43.444 1.00 31.99 555 PRO A N 1
ATOM 755 C CA . PRO A 1 116 ? 10.459 22.155 44.645 1.00 34.57 555 PRO A CA 1
ATOM 756 C C . PRO A 1 116 ? 9.914 21.332 45.836 1.00 35.48 555 PRO A C 1
ATOM 757 O O . PRO A 1 116 ? 9.542 20.154 45.660 1.00 35.47 555 PRO A O 1
ATOM 761 N N . VAL A 1 117 ? 9.861 21.965 47.011 1.00 38.70 556 VAL A N 1
ATOM 762 C CA . VAL A 1 117 ? 9.402 21.317 48.286 1.00 39.84 556 VAL A CA 1
ATOM 763 C C . VAL A 1 117 ? 7.940 21.570 48.702 1.00 40.93 556 VAL A C 1
ATOM 764 O O . VAL A 1 117 ? 7.397 22.642 48.464 1.00 43.31 556 VAL A O 1
ATOM 768 N N . LYS A 1 122 ? 6.454 18.121 53.791 1.00 57.18 561 LYS A N 1
ATOM 769 C CA . LYS A 1 122 ? 7.507 18.810 53.019 1.00 57.59 561 LYS A CA 1
ATOM 770 C C . LYS A 1 122 ? 8.184 17.910 51.936 1.00 57.34 561 LYS A C 1
ATOM 771 O O . LYS A 1 122 ? 9.358 18.081 51.610 1.00 57.53 561 LYS A O 1
ATOM 773 N N . LYS A 1 123 ? 7.426 16.964 51.382 1.00 56.98 562 LYS A N 1
ATOM 774 C CA . LYS A 1 123 ? 7.910 16.067 50.329 1.00 56.57 562 LYS A CA 1
ATOM 775 C C . LYS A 1 123 ? 8.158 16.823 49.000 1.00 55.73 562 LYS A C 1
ATOM 776 O O . LYS A 1 123 ? 7.945 18.038 48.900 1.00 55.28 562 LYS A O 1
ATOM 778 N N . PRO A 1 124 ? 8.625 16.101 47.978 1.00 55.04 563 PRO A N 1
ATOM 779 C CA . PRO A 1 124 ? 8.762 16.745 46.663 1.00 54.14 563 PRO A CA 1
ATOM 780 C C . PRO A 1 124 ? 7.395 17.164 46.112 1.00 52.89 563 PRO A C 1
ATOM 781 O O . PRO A 1 124 ? 6.451 16.352 46.112 1.00 52.97 563 PRO A O 1
ATOM 793 N N . LYS A 1 126 ? 5.455 17.620 43.079 1.00 45.92 565 LYS A N 1
ATOM 794 C CA . LYS A 1 126 ? 5.505 17.157 41.686 1.00 46.22 565 LYS A CA 1
ATOM 795 C C . LYS A 1 126 ? 4.170 17.325 40.972 1.00 44.45 565 LYS A C 1
ATOM 796 O O . LYS A 1 126 ? 3.927 16.698 39.963 1.00 43.69 565 LYS A O 1
ATOM 802 N N . ASP A 1 127 ? 3.294 18.154 41.525 1.00 43.96 566 ASP A N 1
ATOM 803 C CA . ASP A 1 127 ? 1.977 18.381 40.959 1.00 42.98 566 ASP A CA 1
ATOM 804 C C . ASP A 1 127 ? 2.135 19.463 39.913 1.00 41.69 566 ASP A C 1
ATOM 805 O O . ASP A 1 127 ? 2.239 20.654 40.243 1.00 40.74 566 ASP A O 1
ATOM 810 N N . THR A 1 128 ? 2.116 19.033 38.668 1.00 41.06 567 THR A N 1
ATOM 811 C CA . THR A 1 128 ? 2.447 19.884 37.544 1.00 40.54 567 THR A CA 1
ATOM 812 C C . THR A 1 128 ? 1.262 20.768 37.140 1.00 40.95 567 THR A C 1
ATOM 813 O O . THR A 1 128 ? 1.386 21.569 36.236 1.00 40.86 567 THR A O 1
ATOM 817 N N . THR A 1 129 ? 0.105 20.603 37.794 1.00 40.02 568 THR A N 1
ATOM 818 C CA . THR A 1 129 ? -1.033 21.504 37.597 1.00 39.56 568 THR A CA 1
ATOM 819 C C . THR A 1 129 ? -0.754 22.789 38.341 1.00 38.50 568 THR A C 1
ATOM 820 O O . THR A 1 129 ? -1.384 23.812 38.066 1.00 39.20 568 THR A O 1
ATOM 824 N N . LYS A 1 130 ? 0.177 22.733 39.294 1.00 37.60 569 LYS A N 1
ATOM 825 C CA . LYS A 1 130 ? 0.564 23.889 40.118 1.00 37.07 569 LYS A CA 1
ATOM 826 C C . LYS A 1 130 ? 1.660 24.693 39.427 1.00 37.73 569 LYS A C 1
ATOM 827 O O . LYS A 1 130 ? 2.769 24.834 39.945 1.00 38.33 569 LYS A O 1
ATOM 829 N N . PHE A 1 131 ? 1.329 25.258 38.260 1.00 36.71 570 PHE A N 1
ATOM 830 C CA . PHE A 1 131 ? 2.312 26.021 37.480 1.00 35.26 570 PHE A CA 1
ATOM 831 C C . PHE A 1 131 ? 2.929 27.192 38.212 1.00 33.86 570 PHE A C 1
ATOM 832 O O . PHE A 1 131 ? 4.087 27.487 38.009 1.00 34.04 570 PHE A O 1
ATOM 840 N N . ALA A 1 132 ? 2.182 27.898 39.070 1.00 33.66 571 ALA A N 1
ATOM 841 C CA . ALA A 1 132 ? 2.748 29.058 39.770 1.00 32.34 571 ALA A CA 1
ATOM 842 C C . ALA A 1 132 ? 3.881 28.664 40.720 1.00 32.25 571 ALA A C 1
ATOM 843 O O . ALA A 1 132 ? 4.897 29.364 40.840 1.00 31.83 571 ALA A O 1
ATOM 845 N N . GLU A 1 133 ? 3.694 27.568 41.438 1.00 31.63 572 GLU A N 1
ATOM 846 C CA . GLU A 1 133 ? 4.746 27.128 42.365 1.00 33.86 572 GLU A CA 1
ATOM 847 C C . GLU A 1 133 ? 5.957 26.650 41.570 1.00 31.25 572 GLU A C 1
ATOM 848 O O . GLU A 1 133 ? 7.091 26.916 41.951 1.00 32.02 572 GLU A O 1
ATOM 854 N N . PHE A 1 134 ? 5.697 25.967 40.474 1.00 31.41 573 PHE A N 1
ATOM 855 C CA . PHE A 1 134 ? 6.836 25.533 39.597 1.00 30.15 573 PHE A CA 1
ATOM 856 C C . PHE A 1 134 ? 7.617 26.705 39.056 1.00 29.02 573 PHE A C 1
ATOM 857 O O . PHE A 1 134 ? 8.839 26.623 38.911 1.00 27.96 573 PHE A O 1
ATOM 865 N N . GLN A 1 135 ? 6.906 27.806 38.757 1.00 27.91 574 GLN A N 1
ATOM 866 C CA . GLN A 1 135 ? 7.504 29.034 38.274 1.00 27.51 574 GLN A CA 1
ATOM 867 C C . GLN A 1 135 ? 8.375 29.654 39.314 1.00 27.33 574 GLN A C 1
ATOM 868 O O . GLN A 1 135 ? 9.462 30.136 39.028 1.00 26.80 574 GLN A O 1
ATOM 874 N N . VAL A 1 136 ? 7.947 29.624 40.583 1.00 28.11 575 VAL A N 1
ATOM 875 C CA . VAL A 1 136 ? 8.792 30.147 41.642 1.00 27.48 575 VAL A CA 1
ATOM 876 C C . VAL A 1 136 ? 10.119 29.353 41.704 1.00 26.06 575 VAL A C 1
ATOM 877 O O . VAL A 1 136 ? 11.192 29.913 41.846 1.00 25.99 575 VAL A O 1
ATOM 881 N N . PHE A 1 137 ? 9.986 28.056 41.619 1.00 27.35 576 PHE A N 1
ATOM 882 C CA . PHE A 1 137 ? 11.142 27.138 41.683 1.00 26.79 576 PHE A CA 1
ATOM 883 C C . PHE A 1 137 ? 12.066 27.420 40.497 1.00 25.52 576 PHE A C 1
ATOM 884 O O . PHE A 1 137 ? 13.258 27.608 40.665 1.00 26.59 576 PHE A O 1
ATOM 892 N N . ASP A 1 138 ? 11.477 27.526 39.317 1.00 25.49 577 ASP A N 1
ATOM 893 C CA . ASP A 1 138 ? 12.244 27.807 38.100 1.00 25.39 577 ASP A CA 1
ATOM 894 C C . ASP A 1 138 ? 13.038 29.093 38.184 1.00 25.77 577 ASP A C 1
ATOM 895 O O . ASP A 1 138 ? 14.210 29.173 37.803 1.00 24.96 577 ASP A O 1
ATOM 900 N N . ARG A 1 139 ? 12.431 30.181 38.694 1.00 26.48 578 ARG A N 1
ATOM 901 C CA . ARG A 1 139 ? 13.195 31.412 38.877 1.00 26.64 578 ARG A CA 1
ATOM 902 C C . ARG A 1 139 ? 14.357 31.247 39.861 1.00 26.59 578 ARG A C 1
ATOM 903 O O . ARG A 1 139 ? 15.384 31.880 39.698 1.00 27.92 578 ARG A O 1
ATOM 911 N N . LYS A 1 140 ? 14.161 30.416 40.880 1.00 27.68 579 LYS A N 1
ATOM 912 C CA . LYS A 1 140 ? 15.229 30.054 41.834 1.00 29.37 579 LYS A CA 1
ATOM 913 C C . LYS A 1 140 ? 16.385 29.437 41.052 1.00 26.82 579 LYS A C 1
ATOM 914 O O . LYS A 1 140 ? 17.472 29.931 41.117 1.00 25.60 579 LYS A O 1
ATOM 920 N N . LEU A 1 141 ? 16.084 28.451 40.246 1.00 26.05 580 LEU A N 1
ATOM 921 C CA . LEU A 1 141 ? 17.145 27.797 39.422 1.00 25.29 580 LEU A CA 1
ATOM 922 C C . LEU A 1 141 ? 17.832 28.780 38.476 1.00 24.49 580 LEU A C 1
ATOM 923 O O . LEU A 1 141 ? 19.081 28.749 38.252 1.00 23.52 580 LEU A O 1
ATOM 928 N N . ARG A 1 142 ? 17.029 29.683 37.877 1.00 24.01 581 ARG A N 1
ATOM 929 C CA . ARG A 1 142 ? 17.568 30.633 36.925 1.00 24.99 581 ARG A CA 1
ATOM 930 C C . ARG A 1 142 ? 18.544 31.578 37.560 1.00 27.19 581 ARG A C 1
ATOM 931 O O . ARG A 1 142 ? 19.447 32.102 36.892 1.00 27.30 581 ARG A O 1
ATOM 939 N N . SER A 1 143 ? 18.362 31.819 38.870 1.00 30.92 582 SER A N 1
ATOM 940 C CA . SER A 1 143 ? 19.161 32.798 39.590 1.00 33.59 582 SER A CA 1
ATOM 941 C C . SER A 1 143 ? 20.460 32.206 40.134 1.00 35.24 582 SER A C 1
ATOM 942 O O . SER A 1 143 ? 21.296 32.942 40.640 1.00 35.65 582 SER A O 1
ATOM 953 N N . ARG A 1 145 ? 24.092 31.233 40.834 1.00 39.12 584 ARG A N 1
ATOM 954 C CA . ARG A 1 145 ? 25.269 31.905 40.317 1.00 39.86 584 ARG A CA 1
ATOM 955 C C . ARG A 1 145 ? 26.316 30.890 39.819 1.00 40.35 584 ARG A C 1
ATOM 956 O O . ARG A 1 145 ? 26.977 31.156 38.811 1.00 42.65 584 ARG A O 1
ATOM 958 N N . GLU A 1 146 ? 26.432 29.743 40.484 1.00 39.44 585 GLU A N 1
ATOM 959 C CA . GLU A 1 146 ? 27.450 28.714 40.133 1.00 40.03 585 GLU A CA 1
ATOM 960 C C . GLU A 1 146 ? 26.986 27.708 39.089 1.00 39.28 585 GLU A C 1
ATOM 961 O O . GLU A 1 146 ? 27.777 27.253 38.236 1.00 39.41 585 GLU A O 1
ATOM 971 N N . ASN A 1 148 ? 24.851 27.480 36.078 1.00 28.52 587 ASN A N 1
ATOM 972 C CA . ASN A 1 148 ? 24.323 28.437 35.127 1.00 27.07 587 ASN A CA 1
ATOM 973 C C . ASN A 1 148 ? 23.190 27.817 34.313 1.00 24.59 587 ASN A C 1
ATOM 974 O O . ASN A 1 148 ? 23.395 26.872 33.540 1.00 21.76 587 ASN A O 1
ATOM 979 N N . TYR A 1 149 ? 21.985 28.341 34.524 1.00 21.32 588 TYR A N 1
ATOM 980 C CA . TYR A 1 149 ? 20.788 27.688 34.014 1.00 19.96 588 TYR A CA 1
ATOM 981 C C . TYR A 1 149 ? 20.786 27.560 32.532 1.00 18.39 588 TYR A C 1
ATOM 982 O O . TYR A 1 149 ? 21.148 28.500 31.810 1.00 18.82 588 TYR A O 1
ATOM 991 N N . ILE A 1 150 ? 20.353 26.390 32.078 1.00 17.73 589 ILE A N 1
ATOM 992 C CA . ILE A 1 150 ? 20.061 26.113 30.693 1.00 17.22 589 ILE A CA 1
ATOM 993 C C . ILE A 1 150 ? 18.587 25.845 30.501 1.00 17.44 589 ILE A C 1
ATOM 994 O O . ILE A 1 150 ? 17.935 26.495 29.677 1.00 17.72 589 ILE A O 1
ATOM 999 N N . SER A 1 151 ? 18.019 24.960 31.300 1.00 17.67 590 SER A N 1
ATOM 1000 C CA . SER A 1 151 ? 16.606 24.609 31.216 1.00 16.02 590 SER A CA 1
ATOM 1001 C C . SER A 1 151 ? 16.100 23.862 32.445 1.00 18.00 590 SER A C 1
ATOM 1002 O O . SER A 1 151 ? 16.872 23.256 33.186 1.00 18.43 590 SER A O 1
ATOM 1005 N N . TYR A 1 152 ? 14.788 23.910 32.630 1.00 17.95 591 TYR A N 1
ATOM 1006 C CA . TYR A 1 152 ? 14.123 23.095 33.638 1.00 19.26 591 TYR A CA 1
ATOM 1007 C C . TYR A 1 152 ? 12.771 22.674 33.177 1.00 20.58 591 TYR A C 1
ATOM 1008 O O . TYR A 1 152 ? 11.946 23.538 32.865 1.00 22.08 591 TYR A O 1
ATOM 1017 N N . ASN A 1 153 ? 12.522 21.385 33.066 1.00 20.87 592 ASN A N 1
ATOM 1018 C CA . ASN A 1 153 ? 11.223 20.846 32.651 1.00 20.80 592 ASN A CA 1
ATOM 1019 C C . ASN A 1 153 ? 10.479 20.232 33.867 1.00 22.79 592 ASN A C 1
ATOM 1020 O O . ASN A 1 153 ? 10.858 19.150 34.385 1.00 20.30 592 ASN A O 1
ATOM 1025 N N . PRO A 1 154 ? 9.381 20.874 34.293 1.00 23.08 593 PRO A N 1
ATOM 1026 C CA . PRO A 1 154 ? 8.580 20.322 35.424 1.00 22.95 593 PRO A CA 1
ATOM 1027 C C . PRO A 1 154 ? 8.068 18.918 35.174 1.00 23.43 593 PRO A C 1
ATOM 1028 O O . PRO A 1 154 ? 7.786 18.179 36.135 1.00 26.09 593 PRO A O 1
ATOM 1032 N N . PHE A 1 155 ? 7.888 18.526 33.916 1.00 23.55 594 PHE A N 1
ATOM 1033 C CA . PHE A 1 155 ? 7.442 17.193 33.627 1.00 25.46 594 PHE A CA 1
ATOM 1034 C C . PHE A 1 155 ? 8.671 16.267 33.620 1.00 26.14 594 PHE A C 1
ATOM 1035 O O . PHE A 1 155 ? 9.334 16.117 32.617 1.00 26.42 594 PHE A O 1
ATOM 1043 N N . GLY A 1 156 ? 8.942 15.699 34.781 1.00 26.14 595 GLY A N 1
ATOM 1044 C CA . GLY A 1 156 ? 10.165 14.938 35.036 1.00 25.97 595 GLY A CA 1
ATOM 1045 C C . GLY A 1 156 ? 11.163 15.595 35.968 1.00 24.55 595 GLY A C 1
ATOM 1046 O O . GLY A 1 156 ? 12.032 14.910 36.485 1.00 24.96 595 GLY A O 1
ATOM 1047 N N . GLY A 1 157 ? 11.050 16.917 36.170 1.00 23.44 596 GLY A N 1
ATOM 1048 C CA . GLY A 1 157 ? 11.927 17.699 36.981 1.00 22.48 596 GLY A CA 1
ATOM 1049 C C . GLY A 1 157 ? 13.351 17.619 36.457 1.00 23.46 596 GLY A C 1
ATOM 1050 O O . GLY A 1 157 ? 14.312 17.275 37.173 1.00 22.63 596 GLY A O 1
ATOM 1051 N N . THR A 1 158 ? 13.478 17.934 35.172 1.00 21.99 597 THR A N 1
ATOM 1052 C CA . THR A 1 158 ? 14.786 17.796 34.473 1.00 21.13 597 THR A CA 1
ATOM 1053 C C . THR A 1 158 ? 15.464 19.144 34.403 1.00 20.05 597 THR A C 1
ATOM 1054 O O . THR A 1 158 ? 14.985 20.028 33.665 1.00 19.64 597 THR A O 1
ATOM 1058 N N . TRP A 1 159 ? 16.540 19.312 35.180 1.00 18.86 598 TRP A N 1
ATOM 1059 C CA . TRP A 1 159 ? 17.339 20.499 35.320 1.00 17.24 598 TRP A CA 1
ATOM 1060 C C . TRP A 1 159 ? 18.670 20.367 34.601 1.00 18.31 598 TRP A C 1
ATOM 1061 O O . TRP A 1 159 ? 19.443 19.489 34.905 1.00 17.35 598 TRP A O 1
ATOM 1072 N N . THR A 1 160 ? 18.875 21.203 33.593 1.00 16.43 599 THR A N 1
ATOM 1073 C CA . THR A 1 160 ? 20.108 21.244 32.832 1.00 15.93 599 THR A CA 1
ATOM 1074 C C . THR A 1 160 ? 20.763 22.574 33.095 1.00 17.49 599 THR A C 1
ATOM 1075 O O . THR A 1 160 ? 20.102 23.634 33.103 1.00 18.40 599 THR A O 1
ATOM 1079 N N . PHE A 1 161 ? 22.057 22.531 33.375 1.00 17.15 600 PHE A N 1
ATOM 1080 C CA . PHE A 1 161 ? 22.861 23.682 33.648 1.00 17.30 600 PHE A CA 1
ATOM 1081 C C . PHE A 1 161 ? 24.344 23.454 33.338 1.00 18.69 600 PHE A C 1
ATOM 1082 O O . PHE A 1 161 ? 24.769 22.354 33.144 1.00 20.07 600 PHE A O 1
ATOM 1090 N N . LYS A 1 162 ? 25.093 24.523 33.311 1.00 18.67 601 LYS A N 1
ATOM 1091 C CA . LYS A 1 162 ? 26.508 24.530 33.047 1.00 21.97 601 LYS A CA 1
ATOM 1092 C C . LYS A 1 162 ? 27.322 24.972 34.256 1.00 22.19 601 LYS A C 1
ATOM 1093 O O . LYS A 1 162 ? 26.973 25.943 34.991 1.00 21.78 601 LYS A O 1
ATOM 1099 N N . VAL A 1 163 ? 28.418 24.257 34.470 1.00 21.71 602 VAL A N 1
ATOM 1100 C CA . VAL A 1 163 ? 29.422 24.650 35.470 1.00 22.20 602 VAL A CA 1
ATOM 1101 C C . VAL A 1 163 ? 30.772 24.823 34.820 1.00 22.69 602 VAL A C 1
ATOM 1102 O O . VAL A 1 163 ? 31.031 24.233 33.769 1.00 22.04 602 VAL A O 1
ATOM 1106 N N . ASN A 1 164 ? 31.592 25.694 35.417 1.00 23.06 603 ASN A N 1
ATOM 1107 C CA . ASN A 1 164 ? 32.943 25.977 34.974 1.00 23.98 603 ASN A CA 1
ATOM 1108 C C . ASN A 1 164 ? 33.971 25.031 35.593 1.00 23.87 603 ASN A C 1
ATOM 1109 O O . ASN A 1 164 ? 35.086 24.996 35.153 1.00 23.04 603 ASN A O 1
ATOM 1114 N N . HIS A 1 165 ? 33.549 24.282 36.604 1.00 23.96 604 HIS A N 1
ATOM 1115 C CA . HIS A 1 165 ? 34.396 23.345 37.345 1.00 25.14 604 HIS A CA 1
ATOM 1116 C C . HIS A 1 165 ? 33.525 22.819 38.446 1.00 25.73 604 HIS A C 1
ATOM 1117 O O . HIS A 1 165 ? 32.322 23.169 38.531 1.00 23.74 604 HIS A O 1
ATOM 1124 N N . PHE A 1 166 ? 34.123 22.005 39.314 1.00 26.32 605 PHE A N 1
ATOM 1125 C CA . PHE A 1 166 ? 33.418 21.369 40.385 1.00 28.90 605 PHE A CA 1
ATOM 1126 C C . PHE A 1 166 ? 33.932 21.815 41.788 1.00 30.73 605 PHE A C 1
ATOM 1127 O O . PHE A 1 166 ? 33.892 21.046 42.731 1.00 33.38 605 PHE A O 1
ATOM 1135 N N . GLU A 1 167 ? 34.348 23.066 41.927 1.00 33.25 606 GLU A N 1
ATOM 1136 C CA . GLU A 1 167 ? 34.839 23.569 43.252 1.00 34.76 606 GLU A CA 1
ATOM 1137 C C . GLU A 1 167 ? 33.689 23.784 44.220 1.00 36.26 606 GLU A C 1
ATOM 1138 O O . GLU A 1 167 ? 32.629 24.266 43.788 1.00 39.35 606 GLU A O 1
ATOM 1144 N N . PHE B 1 20 ? -2.728 18.911 22.951 1.00 38.44 459 PHE B N 1
ATOM 1145 C CA . PHE B 1 20 ? -2.634 17.419 23.254 1.00 37.83 459 PHE B CA 1
ATOM 1146 C C . PHE B 1 20 ? -1.262 17.078 23.864 1.00 36.35 459 PHE B C 1
ATOM 1147 O O . PHE B 1 20 ? -0.367 16.632 23.165 1.00 38.26 459 PHE B O 1
ATOM 1149 N N . GLY B 1 21 ? -1.110 17.277 25.163 1.00 34.69 460 GLY B N 1
ATOM 1150 C CA . GLY B 1 21 ? 0.188 17.236 25.826 1.00 32.84 460 GLY B CA 1
ATOM 1151 C C . GLY B 1 21 ? 1.006 18.525 25.691 1.00 31.39 460 GLY B C 1
ATOM 1152 O O . GLY B 1 21 ? 2.070 18.654 26.319 1.00 29.72 460 GLY B O 1
ATOM 1153 N N . TYR B 1 22 ? 0.536 19.490 24.892 1.00 28.99 461 TYR B N 1
ATOM 1154 C CA . TYR B 1 22 ? 1.249 20.758 24.766 1.00 27.71 461 TYR B CA 1
ATOM 1155 C C . TYR B 1 22 ? 1.097 21.550 26.026 1.00 26.69 461 TYR B C 1
ATOM 1156 O O . TYR B 1 22 ? 0.064 21.464 26.728 1.00 27.50 461 TYR B O 1
ATOM 1165 N N . TRP B 1 23 ? 2.112 22.344 26.365 1.00 24.42 462 TRP B N 1
ATOM 1166 C CA . TRP B 1 23 ? 2.076 23.218 27.525 1.00 23.59 462 TRP B CA 1
ATOM 1167 C C . TRP B 1 23 ? 3.026 24.422 27.379 1.00 23.23 462 TRP B C 1
ATOM 1168 O O . TRP B 1 23 ? 3.936 24.379 26.572 1.00 23.30 462 TRP B O 1
ATOM 1179 N N . CYS B 1 24 ? 2.782 25.512 28.089 1.00 22.75 463 CYS B N 1
ATOM 1180 C CA . CYS B 1 24 ? 3.764 26.634 28.146 1.00 22.34 463 CYS B CA 1
ATOM 1181 C C . CYS B 1 24 ? 3.773 27.364 29.450 1.00 22.24 463 CYS B C 1
ATOM 1182 O O . CYS B 1 24 ? 2.871 27.194 30.274 1.00 23.14 463 CYS B O 1
ATOM 1185 N N . SER B 1 25 ? 4.833 28.123 29.688 1.00 20.47 464 SER B N 1
ATOM 1186 C CA . SER B 1 25 ? 5.014 28.893 30.873 1.00 22.21 464 SER B CA 1
ATOM 1187 C C . SER B 1 25 ? 5.621 30.229 30.435 1.00 21.93 464 SER B C 1
ATOM 1188 O O . SER B 1 25 ? 6.644 30.249 29.708 1.00 20.79 464 SER B O 1
ATOM 1191 N N . PRO B 1 26 ? 4.979 31.358 30.802 1.00 22.01 465 PRO B N 1
ATOM 1192 C CA . PRO B 1 26 ? 3.672 31.496 31.501 1.00 23.56 465 PRO B CA 1
ATOM 1193 C C . PRO B 1 26 ? 2.582 30.739 30.812 1.00 24.00 465 PRO B C 1
ATOM 1194 O O . PRO B 1 26 ? 2.628 30.568 29.597 1.00 23.87 465 PRO B O 1
ATOM 1198 N N . SER B 1 27 ? 1.551 30.296 31.535 1.00 24.94 466 SER B N 1
ATOM 1199 C CA . SER B 1 27 ? 0.510 29.523 30.965 1.00 25.29 466 SER B CA 1
ATOM 1200 C C . SER B 1 27 ? -0.350 30.443 30.054 1.00 25.99 466 SER B C 1
ATOM 1201 O O . SER B 1 27 ? -0.283 31.639 30.208 1.00 25.77 466 SER B O 1
ATOM 1204 N N . PRO B 1 28 ? -1.117 29.879 29.136 1.00 27.01 467 PRO B N 1
ATOM 1205 C CA . PRO B 1 28 ? -2.044 30.625 28.289 1.00 28.24 467 PRO B CA 1
ATOM 1206 C C . PRO B 1 28 ? -2.985 31.577 29.058 1.00 29.32 467 PRO B C 1
ATOM 1207 O O . PRO B 1 28 ? -3.188 32.691 28.601 1.00 29.33 467 PRO B O 1
ATOM 1211 N N . GLU B 1 29 ? -3.448 31.195 30.254 1.00 31.08 468 GLU B N 1
ATOM 1212 C CA . GLU B 1 29 ? -4.256 32.089 31.109 1.00 30.65 468 GLU B CA 1
ATOM 1213 C C . GLU B 1 29 ? -3.459 33.172 31.776 1.00 31.12 468 GLU B C 1
ATOM 1214 O O . GLU B 1 29 ? -3.975 34.240 32.063 1.00 30.81 468 GLU B O 1
ATOM 1220 N N . GLN B 1 30 ? -2.190 32.920 32.067 1.00 28.02 469 GLN B N 1
ATOM 1221 C CA . GLN B 1 30 ? -1.362 33.953 32.597 1.00 26.97 469 GLN B CA 1
ATOM 1222 C C . GLN B 1 30 ? -1.095 34.987 31.509 1.00 26.87 469 GLN B C 1
ATOM 1223 O O . GLN B 1 30 ? -1.051 36.189 31.787 1.00 27.88 469 GLN B O 1
ATOM 1229 N N . LEU B 1 31 ? -0.837 34.494 30.304 1.00 26.37 470 LEU B N 1
ATOM 1230 C CA . LEU B 1 31 ? -0.467 35.365 29.191 1.00 26.06 470 LEU B CA 1
ATOM 1231 C C . LEU B 1 31 ? -1.631 36.333 28.906 1.00 27.37 470 LEU B C 1
ATOM 1232 O O . LEU B 1 31 ? -1.390 37.495 28.692 1.00 26.95 470 LEU B O 1
ATOM 1237 N N . GLU B 1 32 ? -2.859 35.826 28.992 1.00 30.13 471 GLU B N 1
ATOM 1238 C CA . GLU B 1 32 ? -4.105 36.628 28.763 1.00 31.42 471 GLU B CA 1
ATOM 1239 C C . GLU B 1 32 ? -4.283 37.776 29.715 1.00 31.87 471 GLU B C 1
ATOM 1240 O O . GLU B 1 32 ? -5.003 38.733 29.376 1.00 33.09 471 GLU B O 1
ATOM 1246 N N . ARG B 1 33 ? -3.676 37.717 30.896 1.00 30.90 472 ARG B N 1
ATOM 1247 C CA . ARG B 1 33 ? -3.703 38.842 31.826 1.00 31.56 472 ARG B CA 1
ATOM 1248 C C . ARG B 1 33 ? -2.590 39.795 31.657 1.00 30.37 472 ARG B C 1
ATOM 1249 O O . ARG B 1 33 ? -2.524 40.777 32.388 1.00 30.52 472 ARG B O 1
ATOM 1257 N N . LEU B 1 34 ? -1.638 39.502 30.764 1.00 28.37 473 LEU B N 1
ATOM 1258 C CA . LEU B 1 34 ? -0.555 40.409 30.585 1.00 27.08 473 LEU B CA 1
ATOM 1259 C C . LEU B 1 34 ? -1.076 41.564 29.707 1.00 26.10 473 LEU B C 1
ATOM 1260 O O . LEU B 1 34 ? -1.948 41.367 28.887 1.00 25.85 473 LEU B O 1
ATOM 1265 N N . SER B 1 35 ? -0.506 42.737 29.900 1.00 25.64 474 SER B N 1
ATOM 1266 C CA . SER B 1 35 ? -0.808 43.881 29.047 1.00 25.82 474 SER B CA 1
ATOM 1267 C C . SER B 1 35 ? -0.174 43.659 27.674 1.00 27.05 474 SER B C 1
ATOM 1268 O O . SER B 1 35 ? 0.763 42.823 27.504 1.00 25.75 474 SER B O 1
ATOM 1271 N N . LEU B 1 36 ? -0.659 44.392 26.693 1.00 26.62 475 LEU B N 1
ATOM 1272 C CA . LEU B 1 36 ? -0.011 44.396 25.372 1.00 27.41 475 LEU B CA 1
ATOM 1273 C C . LEU B 1 36 ? 1.452 44.749 25.476 1.00 27.16 475 LEU B C 1
ATOM 1274 O O . LEU B 1 36 ? 2.252 44.132 24.740 1.00 28.83 475 LEU B O 1
ATOM 1279 N N . LYS B 1 37 ? 1.836 45.702 26.348 1.00 27.10 476 LYS B N 1
ATOM 1280 C CA . LYS B 1 37 ? 3.248 46.099 26.509 1.00 26.77 476 LYS B CA 1
ATOM 1281 C C . LYS B 1 37 ? 4.039 44.914 27.035 1.00 27.70 476 LYS B C 1
ATOM 1282 O O . LYS B 1 37 ? 5.168 44.624 26.578 1.00 27.57 476 LYS B O 1
ATOM 1284 N N . GLN B 1 38 ? 3.459 44.257 28.022 1.00 27.12 477 GLN B N 1
ATOM 1285 C CA . GLN B 1 38 ? 4.140 43.154 28.666 1.00 28.22 477 GLN B CA 1
ATOM 1286 C C . GLN B 1 38 ? 4.322 41.984 27.692 1.00 27.79 477 GLN B C 1
ATOM 1287 O O . GLN B 1 38 ? 5.372 41.294 27.778 1.00 29.14 477 GLN B O 1
ATOM 1293 N N . LEU B 1 39 ? 3.309 41.719 26.851 1.00 26.49 478 LEU B N 1
ATOM 1294 C CA . LEU B 1 39 ? 3.332 40.618 25.877 1.00 28.33 478 LEU B CA 1
ATOM 1295 C C . LEU B 1 39 ? 4.381 40.749 24.775 1.00 28.77 478 LEU B C 1
ATOM 1296 O O . LEU B 1 39 ? 4.642 39.765 24.102 1.00 28.40 478 LEU B O 1
ATOM 1301 N N . ALA B 1 40 ? 4.923 41.950 24.580 1.00 29.74 479 ALA B N 1
ATOM 1302 C CA . ALA B 1 40 ? 5.989 42.171 23.598 1.00 30.20 479 ALA B CA 1
ATOM 1303 C C . ALA B 1 40 ? 7.345 41.786 24.188 1.00 30.68 479 ALA B C 1
ATOM 1304 O O . ALA B 1 40 ? 8.350 41.781 23.461 1.00 31.79 479 ALA B O 1
ATOM 1306 N N . ALA B 1 41 ? 7.412 41.524 25.496 1.00 29.02 480 ALA B N 1
ATOM 1307 C CA . ALA B 1 41 ? 8.672 41.132 26.132 1.00 27.86 480 ALA B CA 1
ATOM 1308 C C . ALA B 1 41 ? 8.425 40.141 27.267 1.00 25.82 480 ALA B C 1
ATOM 1309 O O . ALA B 1 41 ? 8.711 40.439 28.398 1.00 27.74 480 ALA B O 1
ATOM 1311 N N . VAL B 1 42 ? 7.917 38.966 26.925 1.00 25.51 481 VAL B N 1
ATOM 1312 C CA . VAL B 1 42 ? 7.615 37.921 27.909 1.00 25.51 481 VAL B CA 1
ATOM 1313 C C . VAL B 1 42 ? 8.921 37.221 28.315 1.00 26.04 481 VAL B C 1
ATOM 1314 O O . VAL B 1 42 ? 9.598 36.654 27.449 1.00 24.77 481 VAL B O 1
ATOM 1318 N N . SER B 1 43 ? 9.186 37.242 29.609 1.00 26.39 482 SER B N 1
ATOM 1319 C CA . SER B 1 43 ? 10.390 36.655 30.184 1.00 28.33 482 SER B CA 1
ATOM 1320 C C . SER B 1 43 ? 10.171 35.200 30.506 1.00 26.86 482 SER B C 1
ATOM 1321 O O . SER B 1 43 ? 9.088 34.788 30.917 1.00 26.45 482 SER B O 1
ATOM 1324 N N . ASN B 1 44 ? 11.228 34.398 30.365 1.00 26.58 483 ASN B N 1
ATOM 1325 C CA . ASN B 1 44 ? 11.162 33.025 30.777 1.00 24.19 483 ASN B CA 1
ATOM 1326 C C . ASN B 1 44 ? 10.153 32.192 30.056 1.00 22.78 483 ASN B C 1
ATOM 1327 O O . ASN B 1 44 ? 9.553 31.237 30.643 1.00 22.21 483 ASN B O 1
ATOM 1332 N N . PHE B 1 45 ? 9.977 32.468 28.744 1.00 20.85 484 PHE B N 1
ATOM 1333 C CA . PHE B 1 45 ? 9.017 31.747 28.005 1.00 19.56 484 PHE B CA 1
ATOM 1334 C C . PHE B 1 45 ? 9.539 30.338 27.597 1.00 19.32 484 PHE B C 1
ATOM 1335 O O . PHE B 1 45 ? 10.653 30.227 27.126 1.00 18.88 484 PHE B O 1
ATOM 1343 N N . VAL B 1 46 ? 8.723 29.327 27.852 1.00 19.35 485 VAL B N 1
ATOM 1344 C CA . VAL B 1 46 ? 9.025 27.952 27.578 1.00 20.61 485 VAL B CA 1
ATOM 1345 C C . VAL B 1 46 ? 7.780 27.335 27.020 1.00 21.16 485 VAL B C 1
ATOM 1346 O O . VAL B 1 46 ? 6.659 27.576 27.537 1.00 21.25 485 VAL B O 1
ATOM 1350 N N . ILE B 1 47 ? 7.934 26.556 25.966 1.00 21.17 486 ILE B N 1
ATOM 1351 C CA . ILE B 1 47 ? 6.850 25.822 25.387 1.00 21.52 486 ILE B CA 1
ATOM 1352 C C . ILE B 1 47 ? 7.245 24.397 25.063 1.00 21.93 486 ILE B C 1
ATOM 1353 O O . ILE B 1 47 ? 8.285 24.135 24.466 1.00 20.82 486 ILE B O 1
ATOM 1358 N N . GLY B 1 48 ? 6.418 23.449 25.446 1.00 20.67 487 GLY B N 1
ATOM 1359 C CA . GLY B 1 48 ? 6.787 22.075 25.182 1.00 21.49 487 GLY B CA 1
ATOM 1360 C C . GLY B 1 48 ? 5.616 21.186 24.934 1.00 22.71 487 GLY B C 1
ATOM 1361 O O . GLY B 1 48 ? 4.440 21.643 24.909 1.00 22.39 487 GLY B O 1
ATOM 1362 N N . ARG B 1 49 ? 5.906 19.916 24.716 1.00 22.29 488 ARG B N 1
ATOM 1363 C CA . ARG B 1 49 ? 4.883 18.928 24.511 1.00 23.20 488 ARG B CA 1
ATOM 1364 C C . ARG B 1 49 ? 5.316 17.644 25.246 1.00 24.52 488 ARG B C 1
ATOM 1365 O O . ARG B 1 49 ? 6.340 17.040 24.873 1.00 21.15 488 ARG B O 1
ATOM 1373 N N . ARG B 1 50 ? 4.589 17.287 26.314 1.00 24.72 489 ARG B N 1
ATOM 1374 C CA . ARG B 1 50 ? 4.959 16.109 27.138 1.00 27.06 489 ARG B CA 1
ATOM 1375 C C . ARG B 1 50 ? 5.206 14.878 26.293 1.00 27.33 489 ARG B C 1
ATOM 1376 O O . ARG B 1 50 ? 4.385 14.497 25.475 1.00 29.05 489 ARG B O 1
ATOM 1384 N N . GLY B 1 51 ? 6.348 14.240 26.496 1.00 28.01 490 GLY B N 1
ATOM 1385 C CA . GLY B 1 51 ? 6.740 13.105 25.668 1.00 28.29 490 GLY B CA 1
ATOM 1386 C C . GLY B 1 51 ? 7.507 13.391 24.404 1.00 27.39 490 GLY B C 1
ATOM 1387 O O . GLY B 1 51 ? 7.905 12.467 23.735 1.00 28.22 490 GLY B O 1
ATOM 1388 N N . TYR B 1 52 ? 7.725 14.664 24.078 1.00 25.35 491 TYR B N 1
ATOM 1389 C CA . TYR B 1 52 ? 8.375 15.019 22.827 1.00 25.36 491 TYR B CA 1
ATOM 1390 C C . TYR B 1 52 ? 9.535 15.947 23.060 1.00 23.42 491 TYR B C 1
ATOM 1391 O O . TYR B 1 52 ? 10.569 15.829 22.425 1.00 22.30 491 TYR B O 1
ATOM 1400 N N . GLY B 1 53 ? 9.311 16.966 23.882 1.00 22.68 492 GLY B N 1
ATOM 1401 C CA . GLY B 1 53 ? 10.373 17.910 24.234 1.00 22.36 492 GLY B CA 1
ATOM 1402 C C . GLY B 1 53 ? 9.878 19.293 24.647 1.00 21.32 492 GLY B C 1
ATOM 1403 O O . GLY B 1 53 ? 8.736 19.495 25.089 1.00 20.88 492 GLY B O 1
ATOM 1404 N N . CYS B 1 54 ? 10.789 20.235 24.562 1.00 20.33 493 CYS B N 1
ATOM 1405 C CA A CYS B 1 54 ? 10.583 21.550 25.070 0.70 20.39 493 CYS B CA 1
ATOM 1406 C CA B CYS B 1 54 ? 10.509 21.575 24.984 0.30 19.72 493 CYS B CA 1
ATOM 1407 C C . CYS B 1 54 ? 11.512 22.542 24.418 1.00 19.09 493 CYS B C 1
ATOM 1408 O O . CYS B 1 54 ? 12.670 22.212 24.153 1.00 19.69 493 CYS B O 1
ATOM 1413 N N . ILE B 1 55 ? 11.023 23.749 24.246 1.00 16.12 494 ILE B N 1
ATOM 1414 C CA . ILE B 1 55 ? 11.821 24.909 23.834 1.00 16.63 494 ILE B CA 1
ATOM 1415 C C . ILE B 1 55 ? 11.918 25.952 24.932 1.00 16.84 494 ILE B C 1
ATOM 1416 O O . ILE B 1 55 ? 10.898 26.383 25.470 1.00 18.03 494 ILE B O 1
ATOM 1421 N N . THR B 1 56 ? 13.132 26.368 25.250 1.00 16.18 495 THR B N 1
ATOM 1422 C CA . THR B 1 56 ? 13.398 27.356 26.259 1.00 15.55 495 THR B CA 1
ATOM 1423 C C . THR B 1 56 ? 14.049 28.552 25.601 1.00 17.54 495 THR B C 1
ATOM 1424 O O . THR B 1 56 ? 15.206 28.504 25.173 1.00 16.78 495 THR B O 1
ATOM 1428 N N . PHE B 1 57 ? 13.319 29.674 25.554 1.00 18.61 496 PHE B N 1
ATOM 1429 C CA . PHE B 1 57 ? 13.846 30.863 24.907 1.00 17.78 496 PHE B CA 1
ATOM 1430 C C . PHE B 1 57 ? 14.960 31.562 25.676 1.00 20.12 496 PHE B C 1
ATOM 1431 O O . PHE B 1 57 ? 14.949 31.653 26.896 1.00 20.04 496 PHE B O 1
ATOM 1439 N N . GLN B 1 58 ? 15.967 32.039 24.950 1.00 21.10 497 GLN B N 1
ATOM 1440 C CA . GLN B 1 58 ? 17.100 32.664 25.588 1.00 22.84 497 GLN B CA 1
ATOM 1441 C C . GLN B 1 58 ? 16.837 34.097 25.992 1.00 24.07 497 GLN B C 1
ATOM 1442 O O . GLN B 1 58 ? 17.392 34.555 26.967 1.00 25.38 497 GLN B O 1
ATOM 1448 N N . HIS B 1 59 ? 15.953 34.782 25.274 1.00 25.24 498 HIS B N 1
ATOM 1449 C CA . HIS B 1 59 ? 15.687 36.184 25.622 1.00 26.49 498 HIS B CA 1
ATOM 1450 C C . HIS B 1 59 ? 14.177 36.376 25.809 1.00 27.16 498 HIS B C 1
ATOM 1451 O O . HIS B 1 59 ? 13.380 35.498 25.475 1.00 26.00 498 HIS B O 1
ATOM 1458 N N . ASP B 1 60 ? 13.814 37.544 26.342 1.00 27.85 499 ASP B N 1
ATOM 1459 C CA . ASP B 1 60 ? 12.415 37.951 26.424 1.00 28.79 499 ASP B CA 1
ATOM 1460 C C . ASP B 1 60 ? 11.825 37.799 25.020 1.00 28.37 499 ASP B C 1
ATOM 1461 O O . ASP B 1 60 ? 12.514 38.079 24.058 1.00 30.27 499 ASP B O 1
ATOM 1466 N N . VAL B 1 61 ? 10.597 37.292 24.861 1.00 27.66 500 VAL B N 1
ATOM 1467 C CA . VAL B 1 61 ? 9.978 37.114 23.545 1.00 26.37 500 VAL B CA 1
ATOM 1468 C C . VAL B 1 61 ? 8.682 37.952 23.353 1.00 28.18 500 VAL B C 1
ATOM 1469 O O . VAL B 1 61 ? 8.005 38.283 24.312 1.00 27.75 500 VAL B O 1
ATOM 1473 N N . ASP B 1 62 ? 8.325 38.168 22.100 1.00 28.47 501 ASP B N 1
ATOM 1474 C CA . ASP B 1 62 ? 7.132 38.947 21.718 1.00 28.86 501 ASP B CA 1
ATOM 1475 C C . ASP B 1 62 ? 6.025 38.047 21.251 1.00 27.63 501 ASP B C 1
ATOM 1476 O O . ASP B 1 62 ? 6.082 37.435 20.193 1.00 29.71 501 ASP B O 1
ATOM 1481 N N . LEU B 1 63 ? 4.993 37.941 22.090 1.00 27.02 502 LEU B N 1
ATOM 1482 C CA . LEU B 1 63 ? 3.889 37.047 21.887 1.00 28.04 502 LEU B CA 1
ATOM 1483 C C . LEU B 1 63 ? 2.590 37.776 21.484 1.00 29.43 502 LEU B C 1
ATOM 1484 O O . LEU B 1 63 ? 1.522 37.171 21.435 1.00 28.81 502 LEU B O 1
ATOM 1489 N N . THR B 1 64 ? 2.727 39.047 21.116 1.00 31.21 503 THR B N 1
ATOM 1490 C CA . THR B 1 64 ? 1.555 39.900 20.792 1.00 31.89 503 THR B CA 1
ATOM 1491 C C . THR B 1 64 ? 0.799 39.421 19.554 1.00 34.29 503 THR B C 1
ATOM 1492 O O . THR B 1 64 ? -0.400 39.702 19.403 1.00 35.83 503 THR B O 1
ATOM 1496 N N . ALA B 1 65 ? 1.449 38.639 18.683 1.00 35.00 504 ALA B N 1
ATOM 1497 C CA . ALA B 1 65 ? 0.765 38.059 17.528 1.00 35.42 504 ALA B CA 1
ATOM 1498 C C . ALA B 1 65 ? -0.251 36.956 17.863 1.00 36.60 504 ALA B C 1
ATOM 1499 O O . ALA B 1 65 ? -1.012 36.547 16.989 1.00 37.44 504 ALA B O 1
ATOM 1501 N N . PHE B 1 66 ? -0.233 36.428 19.094 1.00 36.45 505 PHE B N 1
ATOM 1502 C CA . PHE B 1 66 ? -1.033 35.270 19.425 1.00 36.44 505 PHE B CA 1
ATOM 1503 C C . PHE B 1 66 ? -2.236 35.559 20.322 1.00 37.93 505 PHE B C 1
ATOM 1504 O O . PHE B 1 66 ? -2.847 34.640 20.842 1.00 38.01 505 PHE B O 1
ATOM 1512 N N . THR B 1 67 ? -2.592 36.829 20.470 1.00 41.07 506 THR B N 1
ATOM 1513 C CA . THR B 1 67 ? -3.674 37.224 21.410 1.00 43.35 506 THR B CA 1
ATOM 1514 C C . THR B 1 67 ? -5.089 36.723 21.059 1.00 44.20 506 THR B C 1
ATOM 1515 O O . THR B 1 67 ? -5.955 36.687 21.921 1.00 45.75 506 THR B O 1
ATOM 1519 N N . LYS B 1 68 ? -5.327 36.291 19.821 1.00 45.72 507 LYS B N 1
ATOM 1520 C CA . LYS B 1 68 ? -6.610 35.630 19.460 1.00 45.32 507 LYS B CA 1
ATOM 1521 C C . LYS B 1 68 ? -6.988 34.454 20.392 1.00 45.38 507 LYS B C 1
ATOM 1522 O O . LYS B 1 68 ? -8.100 34.368 20.913 1.00 45.56 507 LYS B O 1
ATOM 1524 N N . SER B 1 69 ? -6.050 33.524 20.567 1.00 43.87 508 SER B N 1
ATOM 1525 C CA . SER B 1 69 ? -6.172 32.453 21.551 1.00 42.03 508 SER B CA 1
ATOM 1526 C C . SER B 1 69 ? -4.778 31.852 21.710 1.00 39.97 508 SER B C 1
ATOM 1527 O O . SER B 1 69 ? -4.300 31.217 20.783 1.00 39.51 508 SER B O 1
ATOM 1530 N N . PHE B 1 70 ? -4.128 32.099 22.839 1.00 37.72 509 PHE B N 1
ATOM 1531 C CA . PHE B 1 70 ? -2.742 31.613 23.014 1.00 36.77 509 PHE B CA 1
ATOM 1532 C C . PHE B 1 70 ? -2.714 30.135 22.844 1.00 36.57 509 PHE B C 1
ATOM 1533 O O . PHE B 1 70 ? -1.893 29.593 22.094 1.00 37.09 509 PHE B O 1
ATOM 1541 N N . ARG B 1 71 ? -3.648 29.474 23.507 1.00 37.53 510 ARG B N 1
ATOM 1542 C CA . ARG B 1 71 ? -3.789 28.049 23.399 1.00 37.90 510 ARG B CA 1
ATOM 1543 C C . ARG B 1 71 ? -3.962 27.557 21.969 1.00 38.32 510 ARG B C 1
ATOM 1544 O O . ARG B 1 71 ? -3.222 26.680 21.538 1.00 37.74 510 ARG B O 1
ATOM 1552 N N . GLU B 1 72 ? -4.929 28.107 21.216 1.00 39.19 511 GLU B N 1
ATOM 1553 C CA . GLU B 1 72 ? -5.191 27.651 19.845 1.00 38.87 511 GLU B CA 1
ATOM 1554 C C . GLU B 1 72 ? -4.102 28.035 18.818 1.00 38.74 511 GLU B C 1
ATOM 1555 O O . GLU B 1 72 ? -3.815 27.279 17.876 1.00 38.79 511 GLU B O 1
ATOM 1557 N N . GLU B 1 73 ? -3.518 29.219 18.967 1.00 37.98 512 GLU B N 1
ATOM 1558 C CA . GLU B 1 73 ? -2.470 29.632 18.057 1.00 37.81 512 GLU B CA 1
ATOM 1559 C C . GLU B 1 73 ? -1.162 28.841 18.259 1.00 36.27 512 GLU B C 1
ATOM 1560 O O . GLU B 1 73 ? -0.518 28.456 17.284 1.00 36.40 512 GLU B O 1
ATOM 1566 N N . LEU B 1 74 ? -0.789 28.604 19.515 1.00 34.40 513 LEU B N 1
ATOM 1567 C CA . LEU B 1 74 ? 0.562 28.082 19.820 1.00 32.75 513 LEU B CA 1
ATOM 1568 C C . LEU B 1 74 ? 0.605 26.577 19.737 1.00 32.99 513 LEU B C 1
ATOM 1569 O O . LEU B 1 74 ? 1.517 26.006 19.106 1.00 34.42 513 LEU B O 1
ATOM 1574 N N . PHE B 1 75 ? -0.371 25.924 20.372 1.00 31.58 514 PHE B N 1
ATOM 1575 C CA . PHE B 1 75 ? -0.258 24.487 20.653 1.00 30.81 514 PHE B CA 1
ATOM 1576 C C . PHE B 1 75 ? -0.608 23.660 19.435 1.00 31.97 514 PHE B C 1
ATOM 1577 O O . PHE B 1 75 ? -1.794 23.339 19.192 1.00 32.84 514 PHE B O 1
ATOM 1585 N N . GLY B 1 76 ? 0.397 23.337 18.642 1.00 31.71 515 GLY B N 1
ATOM 1586 C CA . GLY B 1 76 ? 0.229 22.420 17.530 1.00 33.26 515 GLY B CA 1
ATOM 1587 C C . GLY B 1 76 ? -0.076 23.107 16.214 1.00 33.09 515 GLY B C 1
ATOM 1588 O O . GLY B 1 76 ? -0.361 22.439 15.232 1.00 34.31 515 GLY B O 1
ATOM 1589 N N . LYS B 1 77 ? -0.046 24.432 16.226 1.00 32.85 516 LYS B N 1
ATOM 1590 C CA . LYS B 1 77 ? -0.151 25.276 15.030 1.00 31.79 516 LYS B CA 1
ATOM 1591 C C . LYS B 1 77 ? 1.148 26.036 14.772 1.00 30.63 516 LYS B C 1
ATOM 1592 O O . LYS B 1 77 ? 1.880 25.663 13.860 1.00 33.01 516 LYS B O 1
ATOM 1594 N N . ILE B 1 78 ? 1.470 27.044 15.597 1.00 29.64 517 ILE B N 1
ATOM 1595 C CA . ILE B 1 78 ? 2.690 27.838 15.459 1.00 28.32 517 ILE B CA 1
ATOM 1596 C C . ILE B 1 78 ? 3.933 26.986 15.899 1.00 27.94 517 ILE B C 1
ATOM 1597 O O . ILE B 1 78 ? 5.015 27.102 15.322 1.00 28.05 517 ILE B O 1
ATOM 1602 N N . VAL B 1 79 ? 3.705 26.138 16.891 1.00 26.75 518 VAL B N 1
ATOM 1603 C CA . VAL B 1 79 ? 4.746 25.252 17.439 1.00 26.24 518 VAL B CA 1
ATOM 1604 C C . VAL B 1 79 ? 4.203 23.854 17.326 1.00 25.31 518 VAL B C 1
ATOM 1605 O O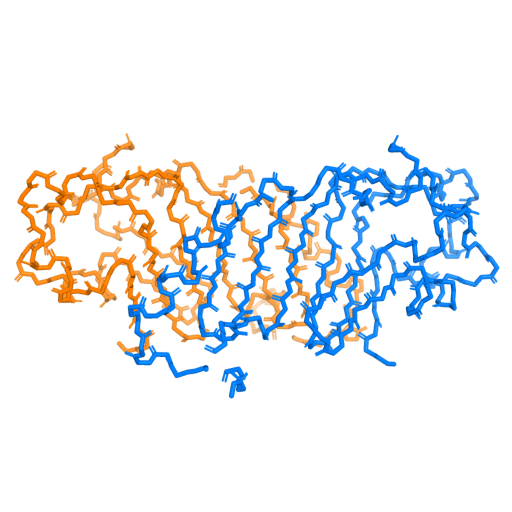 . VAL B 1 79 ? 3.151 23.517 17.911 1.00 25.74 518 VAL B O 1
ATOM 1609 N N . ILE B 1 80 ? 4.941 23.008 16.622 1.00 26.40 519 ILE B N 1
ATOM 1610 C CA . ILE B 1 80 ? 4.589 21.608 16.448 1.00 27.04 519 ILE B CA 1
ATOM 1611 C C . ILE B 1 80 ? 5.729 20.648 16.771 1.00 26.56 519 ILE B C 1
ATOM 1612 O O . ILE B 1 80 ? 6.781 20.645 16.091 1.00 25.50 519 ILE B O 1
ATOM 1617 N N . PHE B 1 81 ? 5.471 19.809 17.761 1.00 27.11 520 PHE B N 1
ATOM 1618 C CA . PHE B 1 81 ? 6.350 18.707 18.106 1.00 27.99 520 PHE B CA 1
ATOM 1619 C C . PHE B 1 81 ? 5.809 17.465 17.470 1.00 29.98 520 PHE B C 1
ATOM 1620 O O . PHE B 1 81 ? 4.709 17.053 17.787 1.00 29.96 520 PHE B O 1
ATOM 1628 N N . ARG B 1 82 ? 6.561 16.834 16.592 1.00 33.09 521 ARG B N 1
ATOM 1629 C CA . ARG B 1 82 ? 5.966 15.783 15.808 1.00 35.92 521 ARG B CA 1
ATOM 1630 C C . ARG B 1 82 ? 6.436 14.413 16.258 1.00 38.52 521 ARG B C 1
ATOM 1631 O O . ARG B 1 82 ? 7.510 14.261 16.879 1.00 37.96 521 ARG B O 1
ATOM 1633 N N . SER B 1 83 ? 5.639 13.409 15.885 1.00 40.24 522 SER B N 1
ATOM 1634 C CA A SER B 1 83 ? 5.981 12.005 16.129 0.70 41.44 522 SER B CA 1
ATOM 1635 C CA B SER B 1 83 ? 5.970 11.999 16.119 0.30 40.75 522 SER B CA 1
ATOM 1636 C C . SER B 1 83 ? 7.269 11.634 15.408 1.00 41.42 522 SER B C 1
ATOM 1637 O O . SER B 1 83 ? 7.925 10.670 15.759 1.00 42.01 522 SER B O 1
ATOM 1642 N N . SER B 1 84 ? 7.601 12.421 14.390 1.00 41.70 523 SER B N 1
ATOM 1643 C CA . SER B 1 84 ? 8.853 12.360 13.644 1.00 42.13 523 SER B CA 1
ATOM 1644 C C . SER B 1 84 ? 10.165 12.667 14.450 1.00 41.90 523 SER B C 1
ATOM 1645 O O . SER B 1 84 ? 11.259 12.686 13.864 1.00 42.11 523 SER B O 1
ATOM 1648 N N . LYS B 1 85 ? 10.031 12.898 15.760 1.00 40.97 524 LYS B N 1
ATOM 1649 C CA . LYS B 1 85 ? 11.111 13.418 16.692 1.00 40.02 524 LYS B CA 1
ATOM 1650 C C . LYS B 1 85 ? 11.775 14.733 16.244 1.00 37.54 524 LYS B C 1
ATOM 1651 O O . LYS B 1 85 ? 12.990 14.882 16.333 1.00 37.38 524 LYS B O 1
ATOM 1657 N N . THR B 1 86 ? 10.954 15.676 15.783 1.00 35.14 525 THR B N 1
ATOM 1658 C CA A THR B 1 86 ? 11.403 16.929 15.240 0.70 33.78 525 THR B CA 1
ATOM 1659 C CA B THR B 1 86 ? 11.445 16.958 15.319 0.30 33.93 525 THR B CA 1
ATOM 1660 C C . THR B 1 86 ? 10.562 18.058 15.921 1.00 33.42 525 THR B C 1
ATOM 1661 O O . THR B 1 86 ? 9.517 17.758 16.543 1.00 32.71 525 THR B O 1
ATOM 1668 N N . VAL B 1 87 ? 11.009 19.321 15.845 1.00 30.50 526 VAL B N 1
ATOM 1669 C CA . VAL B 1 87 ? 10.134 20.462 16.247 1.00 30.36 526 VAL B CA 1
ATOM 1670 C C . VAL B 1 87 ? 10.094 21.545 15.160 1.00 29.90 526 VAL B C 1
ATOM 1671 O O . VAL B 1 87 ? 11.141 21.917 14.636 1.00 28.24 526 VAL B O 1
ATOM 1675 N N . GLU B 1 88 ? 8.902 22.075 14.863 1.00 29.11 527 GLU B N 1
ATOM 1676 C CA . GLU B 1 88 ? 8.777 23.153 13.898 1.00 31.40 527 GLU B CA 1
ATOM 1677 C C . GLU B 1 88 ? 8.163 24.363 14.558 1.00 29.04 527 GLU B C 1
ATOM 1678 O O . GLU B 1 88 ? 7.216 24.227 15.310 1.00 28.57 527 GLU B O 1
ATOM 1684 N N . VAL B 1 89 ? 8.741 25.523 14.308 1.00 27.29 528 VAL B N 1
ATOM 1685 C CA . VAL B 1 89 ? 8.202 26.788 14.768 1.00 27.61 528 VAL B CA 1
ATOM 1686 C C . VAL B 1 89 ? 7.873 27.691 13.539 1.00 28.25 528 VAL B C 1
ATOM 1687 O O . VAL B 1 89 ? 8.752 27.953 12.704 1.00 28.72 528 VAL B O 1
ATOM 1691 N N . TYR B 1 90 ? 6.633 28.170 13.485 1.00 28.78 529 TYR B N 1
ATOM 1692 C CA . TYR B 1 90 ? 6.132 28.862 12.285 1.00 29.88 529 TYR B CA 1
ATOM 1693 C C . TYR B 1 90 ? 6.265 27.976 11.022 1.00 30.88 529 TYR B C 1
ATOM 1694 O O . TYR B 1 90 ? 7.040 28.263 10.118 1.00 33.26 529 TYR B O 1
ATOM 1703 N N . PRO B 1 91 ? 5.524 26.893 10.968 1.00 34.14 530 PRO B N 1
ATOM 1704 C CA . PRO B 1 91 ? 5.622 26.072 9.800 1.00 36.88 530 PRO B CA 1
ATOM 1705 C C . PRO B 1 91 ? 5.059 26.748 8.521 1.00 38.69 530 PRO B C 1
ATOM 1706 O O . PRO B 1 91 ? 5.325 26.232 7.441 1.00 39.76 530 PRO B O 1
ATOM 1710 N N . ASP B 1 92 ? 4.322 27.868 8.639 1.00 40.77 531 ASP B N 1
ATOM 1711 C CA . ASP B 1 92 ? 3.842 28.630 7.463 1.00 41.07 531 ASP B CA 1
ATOM 1712 C C . ASP B 1 92 ? 4.720 29.858 7.232 1.00 42.27 531 ASP B C 1
ATOM 1713 O O . ASP B 1 92 ? 4.749 30.763 8.044 1.00 42.14 531 ASP B O 1
ATOM 1718 N N . GLU B 1 93 ? 5.427 29.887 6.102 1.00 44.16 532 GLU B N 1
ATOM 1719 C CA . GLU B 1 93 ? 6.399 30.956 5.836 1.00 45.46 532 GLU B CA 1
ATOM 1720 C C . GLU B 1 93 ? 5.808 32.344 5.610 1.00 45.78 532 GLU B C 1
ATOM 1721 O O . GLU B 1 93 ? 6.447 33.351 5.944 1.00 46.63 532 GLU B O 1
ATOM 1727 N N . ALA B 1 94 ? 4.601 32.447 5.084 1.00 46.38 533 ALA B N 1
ATOM 1728 C CA . ALA B 1 94 ? 3.970 33.778 4.996 1.00 47.24 533 ALA B CA 1
ATOM 1729 C C . ALA B 1 94 ? 3.741 34.401 6.379 1.00 47.37 533 ALA B C 1
ATOM 1730 O O . ALA B 1 94 ? 3.697 35.629 6.512 1.00 47.67 533 ALA B O 1
ATOM 1732 N N . THR B 1 95 ? 3.575 33.551 7.397 1.00 47.68 534 THR B N 1
ATOM 1733 C CA . THR B 1 95 ? 3.420 34.024 8.781 1.00 47.45 534 THR B CA 1
ATOM 1734 C C . THR B 1 95 ? 4.756 34.246 9.490 1.00 45.47 534 THR B C 1
ATOM 1735 O O . THR B 1 95 ? 4.804 34.944 10.510 1.00 47.33 534 THR B O 1
ATOM 1739 N N . LYS B 1 96 ? 5.826 33.655 8.983 1.00 42.51 535 LYS B N 1
ATOM 1740 C CA . LYS B 1 96 ? 7.061 33.607 9.740 1.00 40.07 535 LYS B CA 1
ATOM 1741 C C . LYS B 1 96 ? 7.785 34.962 9.823 1.00 38.13 535 LYS B C 1
ATOM 1742 O O . LYS B 1 96 ? 8.197 35.513 8.797 1.00 37.72 535 LYS B O 1
ATOM 1748 N N . PRO B 1 97 ? 7.951 35.502 11.042 1.00 35.30 536 PRO B N 1
ATOM 1749 C CA . PRO B 1 97 ? 8.608 36.758 11.225 1.00 33.56 536 PRO B CA 1
ATOM 1750 C C . PRO B 1 97 ? 10.090 36.736 10.874 1.00 33.66 536 PRO B C 1
ATOM 1751 O O . PRO B 1 97 ? 10.707 35.658 10.702 1.00 31.29 536 PRO B O 1
ATOM 1763 N N . ILE B 1 99 ? 14.045 37.066 11.503 1.00 32.11 538 ILE B N 1
ATOM 1764 C CA . ILE B 1 99 ? 14.933 36.681 12.571 1.00 31.84 538 ILE B CA 1
ATOM 1765 C C . ILE B 1 99 ? 15.019 37.774 13.613 1.00 31.02 538 ILE B C 1
ATOM 1766 O O . ILE B 1 99 ? 15.374 38.928 13.321 1.00 31.48 538 ILE B O 1
ATOM 1771 N N . GLY B 1 100 ? 14.706 37.430 14.847 1.00 29.03 539 GLY B N 1
ATOM 1772 C CA . GLY B 1 100 ? 14.764 38.391 15.904 1.00 28.87 539 GLY B CA 1
ATOM 1773 C C . GLY B 1 100 ? 13.400 38.897 16.305 1.00 28.48 539 GLY B C 1
ATOM 1774 O O . GLY B 1 100 ? 13.309 39.690 17.237 1.00 31.05 539 GLY B O 1
ATOM 1775 N N . HIS B 1 101 ? 12.366 38.490 15.582 1.00 28.04 540 HIS B N 1
ATOM 1776 C CA . HIS B 1 101 ? 11.012 38.866 15.888 1.00 28.87 540 HIS B CA 1
ATOM 1777 C C . HIS B 1 101 ? 10.210 37.641 16.310 1.00 27.19 540 HIS B C 1
ATOM 1778 O O . HIS B 1 101 ? 10.456 36.521 15.835 1.00 26.43 540 HIS B O 1
ATOM 1785 N N . GLY B 1 102 ? 9.182 37.893 17.106 1.00 25.58 541 GLY B N 1
ATOM 1786 C CA . GLY B 1 102 ? 8.278 36.845 17.574 1.00 26.15 541 GLY B CA 1
ATOM 1787 C C . GLY B 1 102 ? 9.105 35.732 18.238 1.00 24.86 541 GLY B C 1
ATOM 1788 O O . GLY B 1 102 ? 10.070 35.997 18.950 1.00 26.71 541 GLY B O 1
ATOM 1789 N N . LEU B 1 103 ? 8.780 34.513 17.893 1.00 25.95 542 LEU B N 1
ATOM 1790 C CA . LEU B 1 103 ? 9.517 33.341 18.395 1.00 25.72 542 LEU B CA 1
ATOM 1791 C C . LEU B 1 103 ? 10.701 32.911 17.535 1.00 26.30 542 LEU B C 1
ATOM 1792 O O . LEU B 1 103 ? 11.323 31.885 17.806 1.00 24.70 542 LEU B O 1
ATOM 1797 N N . ASN B 1 104 ? 11.028 33.688 16.499 1.00 25.15 543 ASN B N 1
ATOM 1798 C CA . ASN B 1 104 ? 12.149 33.367 15.616 1.00 25.05 543 ASN B CA 1
ATOM 1799 C C . ASN B 1 104 ? 13.426 33.960 16.152 1.00 24.84 543 ASN B C 1
ATOM 1800 O O . ASN B 1 104 ? 14.044 34.828 15.522 1.00 25.50 543 ASN B O 1
ATOM 1805 N N . VAL B 1 105 ? 13.870 33.455 17.322 1.00 23.57 544 VAL B N 1
ATOM 1806 C CA . VAL B 1 105 ? 14.894 34.052 18.157 1.00 21.69 544 VAL B CA 1
ATOM 1807 C C . VAL B 1 105 ? 15.661 32.858 18.805 1.00 20.65 544 VAL B C 1
ATOM 1808 O O . VAL B 1 105 ? 15.227 31.696 18.608 1.00 21.60 544 VAL B O 1
ATOM 1812 N N . PRO B 1 106 ? 16.792 33.140 19.430 1.00 21.73 545 PRO B N 1
ATOM 1813 C CA . PRO B 1 106 ? 17.604 32.054 20.039 1.00 20.79 545 PRO B CA 1
ATOM 1814 C C . PRO B 1 106 ? 16.859 31.258 21.093 1.00 20.73 545 PRO B C 1
ATOM 1815 O O . PRO B 1 106 ? 16.103 31.830 21.920 1.00 18.65 545 PRO B O 1
ATOM 1819 N N . ALA B 1 107 ? 17.124 29.963 21.133 1.00 17.46 546 ALA B N 1
ATOM 1820 C CA . ALA B 1 107 ? 16.451 29.086 22.081 1.00 16.66 546 ALA B CA 1
ATOM 1821 C C . ALA B 1 107 ? 17.272 27.813 22.293 1.00 17.87 546 ALA B C 1
ATOM 1822 O O . ALA B 1 107 ? 18.016 27.397 21.424 1.00 15.70 546 ALA B O 1
ATOM 1824 N N . ILE B 1 108 ? 17.039 27.175 23.446 1.00 16.41 547 ILE B N 1
ATOM 1825 C CA . ILE B 1 108 ? 17.602 25.857 23.683 1.00 17.08 547 ILE B CA 1
ATOM 1826 C C . ILE B 1 108 ? 16.477 24.861 23.627 1.00 16.67 547 ILE B C 1
ATOM 1827 O O . ILE B 1 108 ? 15.392 25.099 24.175 1.00 17.41 547 ILE B O 1
ATOM 1832 N N . ILE B 1 109 ? 16.713 23.749 22.949 1.00 16.21 548 ILE B N 1
ATOM 1833 C CA . ILE B 1 109 ? 15.701 22.764 22.668 1.00 15.40 548 ILE B CA 1
ATOM 1834 C C . ILE B 1 109 ? 16.154 21.428 23.183 1.00 18.27 548 ILE B C 1
ATOM 1835 O O . ILE B 1 109 ? 17.294 21.054 22.979 1.00 16.78 548 ILE B O 1
ATOM 1840 N N . THR B 1 110 ? 15.252 20.730 23.869 1.00 17.78 549 THR B N 1
ATOM 1841 C CA . THR B 1 110 ? 15.426 19.308 24.133 1.00 17.95 549 THR B CA 1
ATOM 1842 C C . THR B 1 110 ? 14.378 18.515 23.320 1.00 18.97 549 THR B C 1
ATOM 1843 O O . THR B 1 110 ? 13.194 18.814 23.350 1.00 20.00 549 THR B O 1
ATOM 1847 N N . LEU B 1 111 ? 14.812 17.528 22.563 1.00 17.36 550 LEU B N 1
ATOM 1848 C CA . LEU B 1 111 ? 13.902 16.572 21.949 1.00 19.18 550 LEU B CA 1
ATOM 1849 C C . LEU B 1 111 ? 14.094 15.179 22.544 1.00 20.09 550 LEU B C 1
ATOM 1850 O O . LEU B 1 111 ? 15.225 14.791 22.851 1.00 19.16 550 LEU B O 1
ATOM 1855 N N . GLU B 1 112 ? 12.996 14.450 22.710 1.00 20.62 551 GLU B N 1
ATOM 1856 C CA . GLU B 1 112 ? 13.011 13.126 23.347 1.00 21.15 551 GLU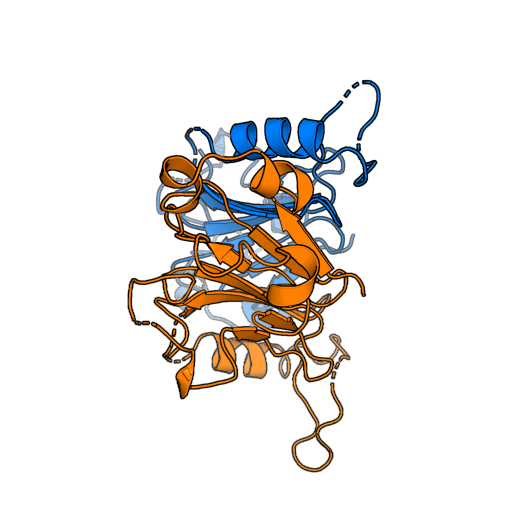 B CA 1
ATOM 1857 C C . GLU B 1 112 ? 12.902 12.065 22.320 1.00 22.29 551 GLU B C 1
ATOM 1858 O O . GLU B 1 112 ? 12.391 12.288 21.209 1.00 21.40 551 GLU B O 1
ATOM 1864 N N . ASN B 1 113 ? 13.393 10.873 22.656 1.00 23.04 552 ASN B N 1
ATOM 1865 C CA . ASN B 1 113 ? 13.232 9.732 21.737 1.00 23.54 552 ASN B CA 1
ATOM 1866 C C . ASN B 1 113 ? 13.893 9.920 20.403 1.00 23.60 552 ASN B C 1
ATOM 1867 O O . ASN B 1 113 ? 13.418 9.398 19.377 1.00 25.31 552 ASN B O 1
ATOM 1872 N N . VAL B 1 114 ? 15.063 10.567 20.414 1.00 22.59 553 VAL B N 1
ATOM 1873 C CA . VAL B 1 114 ? 15.883 10.790 19.227 1.00 22.22 553 VAL B CA 1
ATOM 1874 C C . VAL B 1 114 ? 16.918 9.659 19.165 1.00 23.27 553 VAL B C 1
ATOM 1875 O O . VAL B 1 114 ? 17.764 9.558 20.056 1.00 21.72 553 VAL B O 1
ATOM 1879 N N . TYR B 1 115 ? 16.856 8.857 18.105 1.00 23.87 554 TYR B N 1
ATOM 1880 C CA . TYR B 1 115 ? 17.693 7.662 17.981 1.00 24.20 554 TYR B CA 1
ATOM 1881 C C . TYR B 1 115 ? 18.222 7.495 16.598 1.00 26.45 554 TYR B C 1
ATOM 1882 O O . TYR B 1 115 ? 17.623 7.981 15.628 1.00 26.21 554 TYR B O 1
ATOM 1891 N N . PRO B 1 116 ? 19.297 6.695 16.467 1.00 27.37 555 PRO B N 1
ATOM 1892 C CA . PRO B 1 116 ? 19.666 6.258 15.113 1.00 28.70 555 PRO B CA 1
ATOM 1893 C C . PRO B 1 116 ? 18.534 5.441 14.508 1.00 30.37 555 PRO B C 1
ATOM 1894 O O . PRO B 1 116 ? 17.703 4.921 15.227 1.00 28.87 555 PRO B O 1
ATOM 1898 N N . VAL B 1 117 ? 18.514 5.334 13.184 1.00 34.48 556 VAL B N 1
ATOM 1899 C CA . VAL B 1 117 ? 17.436 4.612 12.492 1.00 37.82 556 VAL B CA 1
ATOM 1900 C C . VAL B 1 117 ? 17.969 3.660 11.400 1.00 40.90 556 VAL B C 1
ATOM 1901 O O . VAL B 1 117 ? 19.052 3.883 10.836 1.00 41.85 556 VAL B O 1
ATOM 1905 N N . ASP B 1 118 ? 17.210 2.613 11.100 1.00 44.08 557 ASP B N 1
ATOM 1906 C CA . ASP B 1 118 ? 17.492 1.813 9.895 1.00 47.15 557 ASP B CA 1
ATOM 1907 C C . ASP B 1 118 ? 17.551 2.723 8.673 1.00 48.39 557 ASP B C 1
ATOM 1908 O O . ASP B 1 118 ? 16.597 3.444 8.404 1.00 49.46 557 ASP B O 1
ATOM 1913 N N . LYS B 1 119 ? 18.649 2.690 7.918 1.00 50.24 558 LYS B N 1
ATOM 1914 C CA . LYS B 1 119 ? 18.835 3.641 6.795 1.00 51.62 558 LYS B CA 1
ATOM 1915 C C . LYS B 1 119 ? 17.753 3.563 5.701 1.00 53.11 558 LYS B C 1
ATOM 1916 O O . LYS B 1 119 ? 17.445 4.582 5.065 1.00 54.19 558 LYS B O 1
ATOM 1918 N N . LYS B 1 120 ? 17.174 2.374 5.501 1.00 54.11 559 LYS B N 1
ATOM 1919 C CA . LYS B 1 120 ? 16.167 2.157 4.439 1.00 54.13 559 LYS B CA 1
ATOM 1920 C C . LYS B 1 120 ? 14.733 2.299 4.954 1.00 54.58 559 LYS B C 1
ATOM 1921 O O . LYS B 1 120 ? 13.915 2.983 4.335 1.00 55.30 559 LYS B O 1
ATOM 1923 N N . THR B 1 121 ? 14.431 1.686 6.094 1.00 54.77 560 THR B N 1
ATOM 1924 C CA . THR B 1 121 ? 13.068 1.709 6.641 1.00 54.31 560 THR B CA 1
ATOM 1925 C C . THR B 1 121 ? 12.818 2.885 7.575 1.00 53.63 560 THR B C 1
ATOM 1926 O O . THR B 1 121 ? 11.674 3.207 7.857 1.00 53.63 560 THR B O 1
ATOM 1930 N N . LYS B 1 122 ? 13.889 3.494 8.078 1.00 52.33 561 LYS B N 1
ATOM 1931 C CA . LYS B 1 122 ? 13.799 4.585 9.034 1.00 50.97 561 LYS B CA 1
ATOM 1932 C C . LYS B 1 122 ? 13.209 4.197 10.405 1.00 50.11 561 LYS B C 1
ATOM 1933 O O . LYS B 1 122 ? 12.786 5.094 11.128 1.00 50.38 561 LYS B O 1
ATOM 1939 N N . LYS B 1 123 ? 13.157 2.909 10.771 1.00 48.08 562 LYS B N 1
ATOM 1940 C CA . LYS B 1 123 ? 12.672 2.533 12.112 1.00 47.07 562 LYS B CA 1
ATOM 1941 C C . LYS B 1 123 ? 13.767 2.815 13.151 1.00 45.19 562 LYS B C 1
ATOM 1942 O O . LYS B 1 123 ? 14.914 2.439 12.938 1.00 44.11 562 LYS B O 1
ATOM 1944 N N . PRO B 1 124 ? 13.407 3.416 14.295 1.00 43.48 563 PRO B N 1
ATOM 1945 C CA . PRO B 1 124 ? 14.443 3.781 15.250 1.00 42.09 563 PRO B CA 1
ATOM 1946 C C . PRO B 1 124 ? 15.119 2.587 15.862 1.00 40.23 563 PRO B C 1
ATOM 1947 O O . PRO B 1 124 ? 14.478 1.566 16.087 1.00 39.80 563 PRO B O 1
ATOM 1959 N N . LYS B 1 126 ? 16.806 1.497 19.159 1.00 34.53 565 LYS B N 1
ATOM 1960 C CA . LYS B 1 126 ? 16.796 1.965 20.564 1.00 34.73 565 LYS B CA 1
ATOM 1961 C C . LYS B 1 126 ? 17.610 1.067 21.468 1.00 32.80 565 LYS B C 1
ATOM 1962 O O . LYS B 1 126 ? 17.586 1.230 22.675 1.00 32.57 565 LYS B O 1
ATOM 1968 N N . ASP B 1 127 ? 18.341 0.126 20.876 1.00 32.49 566 ASP B N 1
ATOM 1969 C CA . ASP B 1 127 ? 19.104 -0.862 21.622 1.00 32.76 566 ASP B CA 1
ATOM 1970 C C . ASP B 1 127 ? 20.444 -0.321 22.035 1.00 31.03 566 ASP B C 1
ATOM 1971 O O . ASP B 1 127 ? 21.402 -0.388 21.273 1.00 31.39 566 ASP B O 1
ATOM 1976 N N . THR B 1 128 ? 20.519 0.205 23.267 1.00 31.23 567 THR B N 1
ATOM 1977 C CA . THR B 1 128 ? 21.693 0.879 23.749 1.00 29.56 567 THR B CA 1
ATOM 1978 C C . THR B 1 128 ? 22.810 -0.097 24.091 1.00 29.76 567 THR B C 1
ATOM 1979 O O . THR B 1 128 ? 23.903 0.325 24.379 1.00 29.28 567 THR B O 1
ATOM 1983 N N . THR B 1 129 ? 22.582 -1.406 24.013 1.00 29.52 568 THR B N 1
ATOM 1984 C CA . THR B 1 129 ? 23.742 -2.330 24.097 1.00 29.79 568 THR B CA 1
ATOM 1985 C C . THR B 1 129 ? 24.670 -2.137 22.893 1.00 27.83 568 THR B C 1
ATOM 1986 O O . THR B 1 129 ? 25.851 -2.375 22.978 1.00 27.85 568 THR B O 1
ATOM 1990 N N . LYS B 1 130 ? 24.120 -1.683 21.781 1.00 25.91 569 LYS B N 1
ATOM 1991 C CA . LYS B 1 130 ? 24.905 -1.280 20.631 1.00 26.57 569 LYS B CA 1
ATOM 1992 C C . LYS B 1 130 ? 25.555 0.108 20.802 1.00 25.96 569 LYS B C 1
ATOM 1993 O O . LYS B 1 130 ? 25.276 1.080 20.048 1.00 24.76 569 LYS B O 1
ATOM 1999 N N . PHE B 1 131 ? 26.484 0.161 21.746 1.00 26.09 570 PHE B N 1
ATOM 2000 C CA . PHE B 1 131 ? 27.034 1.453 22.212 1.00 25.44 570 PHE B CA 1
ATOM 2001 C C . PHE B 1 131 ? 27.840 2.205 21.141 1.00 25.64 570 PHE B C 1
ATOM 2002 O O . PHE B 1 131 ? 27.659 3.427 20.965 1.00 23.96 570 PHE B O 1
ATOM 2010 N N . ALA B 1 132 ? 28.650 1.494 20.354 1.00 24.37 571 ALA B N 1
ATOM 2011 C CA . ALA B 1 132 ? 29.422 2.122 19.284 1.00 24.42 571 ALA B CA 1
ATOM 2012 C C . ALA B 1 132 ? 28.530 2.811 18.255 1.00 23.15 571 ALA B C 1
ATOM 2013 O O . ALA B 1 132 ? 28.881 3.891 17.771 1.00 23.64 571 ALA B O 1
ATOM 2015 N N . GLU B 1 133 ? 27.382 2.212 17.937 1.00 22.75 572 GLU B N 1
ATOM 2016 C CA A GLU B 1 133 ? 26.422 2.839 17.013 0.70 22.38 572 GLU B CA 1
ATOM 2017 C CA B GLU B 1 133 ? 26.423 2.836 17.026 0.30 22.36 572 GLU B CA 1
ATOM 2018 C C . GLU B 1 133 ? 25.844 4.104 17.648 1.00 22.12 572 GLU B C 1
ATOM 2019 O O . GLU B 1 133 ? 25.698 5.107 16.994 1.00 21.95 572 GLU B O 1
ATOM 2030 N N . PHE B 1 134 ? 25.541 4.061 18.932 1.00 21.50 573 PHE B N 1
ATOM 2031 C CA . PHE B 1 134 ? 25.109 5.310 19.582 1.00 19.92 573 PHE B CA 1
ATOM 2032 C C . PHE B 1 134 ? 26.201 6.341 19.541 1.00 19.32 573 PHE B C 1
ATOM 2033 O O . PHE B 1 134 ? 25.941 7.548 19.436 1.00 18.65 573 PHE B O 1
ATOM 2041 N N . GLN B 1 135 ? 27.465 5.939 19.666 1.00 17.74 574 GLN B N 1
ATOM 2042 C CA . GLN B 1 135 ? 28.565 6.910 19.570 1.00 18.47 574 GLN B CA 1
ATOM 2043 C C . GLN B 1 135 ? 28.714 7.499 18.197 1.00 18.03 574 GLN B C 1
ATOM 2044 O O . GLN B 1 135 ? 29.040 8.683 18.027 1.00 17.49 574 GLN B O 1
ATOM 2050 N N . VAL B 1 136 ? 28.511 6.664 17.159 1.00 18.43 575 VAL B N 1
ATOM 2051 C CA . VAL B 1 136 ? 28.465 7.181 15.785 1.00 19.07 575 VAL B CA 1
ATOM 2052 C C . VAL B 1 136 ? 27.396 8.260 15.636 1.00 18.62 575 VAL B C 1
ATOM 2053 O O . VAL B 1 136 ? 27.648 9.381 15.111 1.00 19.67 575 VAL B O 1
ATOM 2057 N N . PHE B 1 137 ? 26.220 7.941 16.137 1.00 18.95 576 PHE B N 1
ATOM 2058 C CA . PHE B 1 137 ? 25.076 8.880 16.111 1.00 20.40 576 PHE B CA 1
ATOM 2059 C C . PHE B 1 137 ? 25.412 10.179 16.851 1.00 19.97 576 PHE B C 1
ATOM 2060 O O . PHE B 1 137 ? 25.213 11.277 16.333 1.00 19.96 576 PHE B O 1
ATOM 2068 N N . ASP B 1 138 ? 25.924 10.049 18.068 1.00 20.19 577 ASP B N 1
ATOM 2069 C CA . ASP B 1 138 ? 26.331 11.229 18.869 1.00 19.29 577 ASP B CA 1
ATOM 2070 C C . ASP B 1 138 ? 27.337 12.116 18.145 1.00 19.36 577 ASP B C 1
ATOM 2071 O O . ASP B 1 138 ? 27.250 13.329 18.160 1.00 17.14 577 ASP B O 1
ATOM 2076 N N . ARG B 1 139 ? 28.328 11.527 17.473 1.00 18.89 578 ARG B N 1
ATOM 2077 C CA . ARG B 1 139 ? 29.265 12.327 16.719 1.00 19.30 578 ARG B CA 1
ATOM 2078 C C . ARG B 1 139 ? 28.585 13.112 15.597 1.00 17.66 578 ARG B C 1
ATOM 2079 O O . ARG B 1 139 ? 28.958 14.246 15.357 1.00 19.62 578 ARG B O 1
ATOM 2087 N N . LYS B 1 140 ? 27.611 12.506 14.944 1.00 19.13 579 LYS B N 1
ATOM 2088 C CA . LYS B 1 140 ? 26.776 13.143 13.930 1.00 18.43 579 LYS B CA 1
ATOM 2089 C C . LYS B 1 140 ? 26.054 14.352 14.523 1.00 18.68 579 LYS B C 1
ATOM 2090 O O . LYS B 1 140 ? 26.123 15.428 13.978 1.00 19.97 579 LYS B O 1
ATOM 2092 N N . LEU B 1 141 ? 25.465 14.199 15.716 1.00 18.53 580 LEU B N 1
ATOM 2093 C CA . LEU B 1 141 ? 24.771 15.324 16.375 1.00 18.14 580 LEU B CA 1
ATOM 2094 C C . LEU B 1 141 ? 25.762 16.372 16.747 1.00 18.55 580 LEU B C 1
ATOM 2095 O O . LEU B 1 141 ? 25.505 17.569 16.576 1.00 18.97 580 LEU B O 1
ATOM 2100 N N . ARG B 1 142 ? 26.938 15.977 17.258 1.00 19.00 581 ARG B N 1
ATOM 2101 C CA . ARG B 1 142 ? 27.938 16.984 17.637 1.00 19.03 581 ARG B CA 1
ATOM 2102 C C . ARG B 1 142 ? 28.377 17.846 16.451 1.00 20.21 581 ARG B C 1
ATOM 2103 O O . ARG B 1 142 ? 28.743 18.997 16.608 1.00 21.01 581 ARG B O 1
ATOM 2111 N N . SER B 1 143 ? 28.313 17.274 15.269 1.00 22.26 582 SER B N 1
ATOM 2112 C CA . SER B 1 143 ? 28.841 17.910 14.066 1.00 24.51 582 SER B CA 1
ATOM 2113 C C . SER B 1 143 ? 27.828 18.852 13.431 1.00 27.14 582 SER B C 1
ATOM 2114 O O . SER B 1 143 ? 28.151 19.522 12.449 1.00 26.87 582 SER B O 1
ATOM 2125 N N . ARG B 1 145 ? 25.713 21.831 12.196 1.00 31.99 584 ARG B N 1
ATOM 2126 C CA . ARG B 1 145 ? 26.158 23.218 12.130 1.00 33.17 584 ARG B CA 1
ATOM 2127 C C . ARG B 1 145 ? 25.146 24.201 12.756 1.00 33.96 584 ARG B C 1
ATOM 2128 O O . ARG B 1 145 ? 25.522 25.128 13.465 1.00 35.27 584 ARG B O 1
ATOM 2130 N N . GLU B 1 146 ? 23.869 23.983 12.502 1.00 35.22 585 GLU B N 1
ATOM 2131 C CA . GLU B 1 146 ? 22.829 24.941 12.922 1.00 37.12 585 GLU B CA 1
ATOM 2132 C C . GLU B 1 146 ? 22.059 24.541 14.198 1.00 36.77 585 GLU B C 1
ATOM 2133 O O . GLU B 1 146 ? 21.364 25.369 14.791 1.00 36.40 585 GLU B O 1
ATOM 2147 N N . ASN B 1 148 ? 23.239 23.532 17.494 1.00 24.37 587 ASN B N 1
ATOM 2148 C CA . ASN B 1 148 ? 24.501 23.507 18.195 1.00 23.42 587 ASN B CA 1
ATOM 2149 C C . ASN B 1 148 ? 24.418 22.591 19.428 1.00 21.57 587 ASN B C 1
ATOM 2150 O O . ASN B 1 148 ? 23.726 22.900 20.422 1.00 17.25 587 ASN B O 1
ATOM 2155 N N . TYR B 1 149 ? 25.192 21.499 19.366 1.00 18.58 588 TYR B N 1
ATOM 2156 C CA . TYR B 1 149 ? 25.087 20.435 20.353 1.00 17.70 588 TYR B CA 1
ATOM 2157 C C . TYR B 1 149 ? 25.361 20.913 21.764 1.00 15.87 588 TYR B C 1
ATOM 2158 O O . TYR B 1 149 ? 26.329 21.642 22.011 1.00 15.87 588 TYR B O 1
ATOM 2167 N N . ILE B 1 150 ? 24.540 20.440 22.690 1.00 16.53 589 ILE B N 1
ATOM 2168 C CA . ILE B 1 150 ? 24.729 20.621 24.128 1.00 16.27 589 ILE B CA 1
ATOM 2169 C C . ILE B 1 150 ? 24.913 19.239 24.765 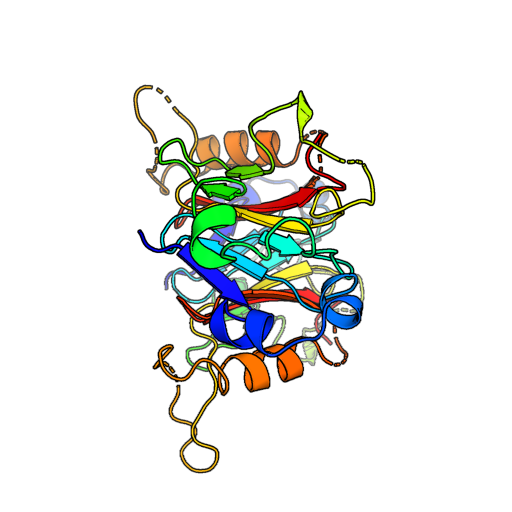1.00 15.82 589 ILE B C 1
ATOM 2170 O O . ILE B 1 150 ? 25.894 19.021 25.436 1.00 16.64 589 ILE B O 1
ATOM 2175 N N . SER B 1 151 ? 24.004 18.314 24.529 1.00 15.24 590 SER B N 1
ATOM 2176 C CA . SER B 1 151 ? 24.096 16.987 25.091 1.00 16.01 590 SER B CA 1
ATOM 2177 C C . SER B 1 151 ? 23.209 16.005 24.413 1.00 16.82 590 SER B C 1
ATOM 2178 O O . SER B 1 151 ? 22.277 16.370 23.713 1.00 14.48 590 SER B O 1
ATOM 2181 N N . TYR B 1 152 ? 23.566 14.732 24.550 1.00 16.52 591 TYR B N 1
ATOM 2182 C CA . TYR B 1 152 ? 22.712 13.645 24.060 1.00 16.38 591 TYR B CA 1
ATOM 2183 C C . TYR B 1 152 ? 22.836 12.475 25.007 1.00 17.60 591 TYR B C 1
ATOM 2184 O O . TYR B 1 152 ? 23.928 11.953 25.157 1.00 18.79 591 TYR B O 1
ATOM 2193 N N . ASN B 1 153 ? 21.734 12.002 25.525 1.00 18.28 592 ASN B N 1
ATOM 2194 C CA . ASN B 1 153 ? 21.695 10.837 26.417 1.00 17.78 592 ASN B CA 1
ATOM 2195 C C . ASN B 1 153 ? 21.062 9.684 25.638 1.00 18.90 592 ASN B C 1
ATOM 2196 O O . ASN B 1 153 ? 19.867 9.705 25.278 1.00 19.80 592 ASN B O 1
ATOM 2201 N N . PRO B 1 154 ? 21.842 8.631 25.371 1.00 18.93 593 PRO B N 1
ATOM 2202 C CA . PRO B 1 154 ? 21.285 7.480 24.684 1.00 20.49 593 PRO B CA 1
ATOM 2203 C C . PRO B 1 154 ? 20.181 6.794 25.404 1.00 21.11 593 PRO B C 1
ATOM 2204 O O . PRO B 1 154 ? 19.354 6.140 24.736 1.00 23.68 593 PRO B O 1
ATOM 2208 N N . PHE B 1 155 ? 20.141 6.909 26.728 1.00 21.60 594 PHE B N 1
ATOM 2209 C CA . PHE B 1 155 ? 19.105 6.309 27.549 1.00 21.85 594 PHE B CA 1
ATOM 2210 C C . PHE B 1 155 ? 17.943 7.281 27.592 1.00 22.25 594 PHE B C 1
ATOM 2211 O O . PHE B 1 155 ? 17.936 8.201 28.392 1.00 23.00 594 PHE B O 1
ATOM 2219 N N . GLY B 1 156 ? 17.012 7.086 26.665 1.00 22.98 595 GLY B N 1
ATOM 2220 C CA . GLY B 1 156 ? 15.870 7.977 26.457 1.00 23.27 595 GLY B CA 1
ATOM 2221 C C . GLY B 1 156 ? 15.984 8.741 25.142 1.00 22.86 595 GLY B C 1
ATOM 2222 O O . GLY B 1 156 ? 14.999 9.294 24.662 1.00 24.09 595 GLY B O 1
ATOM 2223 N N . GLY B 1 157 ? 17.186 8.782 24.546 1.00 21.16 596 GLY B N 1
ATOM 2224 C CA . GLY B 1 157 ? 17.401 9.440 23.272 1.00 20.58 596 GLY B CA 1
ATOM 2225 C C . GLY B 1 157 ? 17.117 10.929 23.441 1.00 20.46 596 GLY B C 1
ATOM 2226 O O . GLY B 1 157 ? 16.390 11.526 22.660 1.00 20.08 596 GLY B O 1
ATOM 2227 N N . THR B 1 158 ? 17.753 11.529 24.442 1.00 19.48 597 THR B N 1
ATOM 2228 C CA . THR B 1 158 ? 17.425 12.905 24.811 1.00 19.58 597 THR B CA 1
ATOM 2229 C C . THR B 1 158 ? 18.482 13.820 24.258 1.00 18.15 597 THR B C 1
ATOM 2230 O O . THR B 1 158 ? 19.588 13.840 24.777 1.00 16.30 597 THR B O 1
ATOM 2234 N N . TRP B 1 159 ? 18.106 14.641 23.249 1.00 16.90 598 TRP B N 1
ATOM 2235 C CA . TRP B 1 159 ? 19.040 15.506 22.544 1.00 16.62 598 TRP B CA 1
ATOM 2236 C C . TRP B 1 159 ? 18.740 16.959 22.913 1.00 15.90 598 TRP B C 1
ATOM 2237 O O . TRP B 1 159 ? 17.583 17.425 22.694 1.00 16.61 598 TRP B O 1
ATOM 2248 N N . THR B 1 160 ? 19.759 17.686 23.385 1.00 15.83 599 THR B N 1
ATOM 2249 C CA . THR B 1 160 ? 19.636 19.079 23.734 1.00 15.34 599 THR B CA 1
ATOM 2250 C C . THR B 1 160 ? 20.623 19.857 22.902 1.00 16.30 599 THR B C 1
ATOM 2251 O O . THR B 1 160 ? 21.779 19.453 22.719 1.00 16.56 599 THR B O 1
ATOM 2255 N N . PHE B 1 161 ? 20.154 20.965 22.351 1.00 15.75 600 PHE B N 1
ATOM 2256 C CA . PHE B 1 161 ? 20.915 21.793 21.456 1.00 16.37 600 PHE B CA 1
ATOM 2257 C C . PHE B 1 161 ? 20.386 23.214 21.436 1.00 16.84 600 PHE B C 1
ATOM 2258 O O . PHE B 1 161 ? 19.285 23.472 21.924 1.00 16.90 600 PHE B O 1
ATOM 2266 N N . LYS B 1 162 ? 21.216 24.118 20.950 1.00 18.95 601 LYS B N 1
ATOM 2267 C CA . LYS B 1 162 ? 20.865 25.534 20.835 1.00 19.87 601 LYS B CA 1
ATOM 2268 C C . LYS B 1 162 ? 20.699 25.951 19.375 1.00 20.77 601 LYS B C 1
ATOM 2269 O O . LYS B 1 162 ? 21.451 25.513 18.469 1.00 18.62 601 LYS B O 1
ATOM 2275 N N . VAL B 1 163 ? 19.665 26.757 19.123 1.00 20.97 602 VAL B N 1
ATOM 2276 C CA . VAL B 1 163 ? 19.509 27.409 17.807 1.00 21.09 602 VAL B CA 1
ATOM 2277 C C . VAL B 1 163 ? 19.580 28.930 17.995 1.00 22.40 602 VAL B C 1
ATOM 2278 O O . VAL B 1 163 ? 19.206 29.456 19.060 1.00 20.25 602 VAL B O 1
ATOM 2282 N N . ASN B 1 164 ? 19.994 29.659 16.939 1.00 22.39 603 ASN B N 1
ATOM 2283 C CA . ASN B 1 164 ? 19.973 31.131 16.964 1.00 23.24 603 ASN B CA 1
ATOM 2284 C C . ASN B 1 164 ? 18.646 31.711 16.436 1.00 23.29 603 ASN B C 1
ATOM 2285 O O . ASN B 1 164 ? 18.336 32.899 16.649 1.00 23.09 603 ASN B O 1
ATOM 2290 N N . HIS B 1 165 ? 17.871 30.862 15.784 1.00 23.52 604 HIS B N 1
ATOM 2291 C CA . HIS B 1 165 ? 16.547 31.179 15.250 1.00 25.61 604 HIS B CA 1
ATOM 2292 C C . HIS B 1 165 ? 16.002 29.924 14.649 1.00 26.15 604 HIS B C 1
ATOM 2293 O O . HIS B 1 165 ? 16.629 28.855 14.780 1.00 25.00 604 HIS B O 1
ATOM 2300 N N . PHE B 1 166 ? 14.836 30.013 14.026 1.00 26.79 605 PHE B N 1
ATOM 2301 C CA . PHE B 1 166 ? 14.140 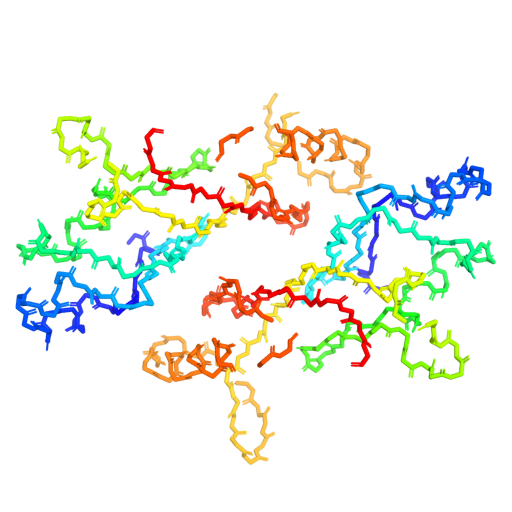28.904 13.408 1.00 30.98 605 PHE B CA 1
ATOM 2302 C C . PHE B 1 166 ? 13.960 29.091 11.870 1.00 33.29 605 PHE B C 1
ATOM 2303 O O . PHE B 1 166 ? 12.955 28.716 11.308 1.00 35.35 605 PHE B O 1
ATOM 2311 N N . GLU B 1 167 ? 14.928 29.673 11.195 1.00 37.34 606 GLU B N 1
ATOM 2312 C CA . GLU B 1 167 ? 14.839 29.775 9.713 1.00 38.97 606 GLU B CA 1
ATOM 2313 C C . GLU B 1 167 ? 15.013 28.396 9.063 1.00 41.99 606 GLU B C 1
ATOM 2314 O O . GLU B 1 167 ? 15.929 27.634 9.453 1.00 44.98 606 GLU B O 1
#

InterPro domains:
  IPR007230 Nuclear pore complex protein Nup98-Nup96-like, autopeptidase S59 domain [PF04096] (460-610)
  IPR007230 Nuclear pore complex protein Nup98-Nup96-like, autopeptidase S59 domain [PS51434] (458-605)
  IPR021967 Nuclear pore complex protein NUP96, C-terminal domain [PF12110] (898-1150)
  IPR025574 Nucleoporin FG repeat [PF13634] (71-157)
  IPR036903 Nuclear pore complex protein Nup98-Nup96-like, autopeptidase S59 domain superfamily [G3DSA:3.30.1610.10] (459-611)
  IPR036903 Nuclear pore complex protein Nup98-Nup96-like, autopeptidase S59 domain superfamily [SSF82215] (458-612)
  IPR037665 Nucleoporin peptidase S59-like [PTHR23198] (6-635)

Foldseek 3Di:
DQKAKPVGQVVLLVDDQVCLQFPPQIKIDGPPFKIKTADGTFRANVCVVGVCVCDPCHQWNRDPVQDIAGRPPPVPDDCVHGQFFKIKMKTWPAAPDVHGAPVVPVVVRVVVVVVLPPPQHFDDADSHGRITITMHGGRD/DQKAKPVGQVVLLPDDQVCQQFAPFIKIDGPPFWIKTAPGGFHRSVCNVGVCVCDPCHQWNRDPLSDIAGRPPVVPDDCVHGQFFKIKMKTWPAADADPPPRHGAPCVPVVRVVVVVVVLPPPQHFDDADNHGRITMTMGGGRD

CATH classification: 3.30.1610.10

Nearest PDB structures (foldseek):
  3kep-assembly1_A  TM=1.007E+00  e=3.757E-28  Saccharomyces cerevisiae
  3kep-assembly2_B  TM=9.950E-01  e=6.455E-26  Saccharomyces cerevisiae
  3kes-assembly2_B  TM=1.000E+00  e=3.375E-25  Saccharomyces cerevisiae
  3kes-assembly1_A  TM=9.820E-01  e=2.710E-24  Saccharomyces cerevisiae
  5hb6-assembly2_B  TM=8.857E-01  e=1.766E-12  Thermochaetoides thermophila DSM 1495

Organism: Saccharomyces cerevisiae (strain ATCC 204508 / S288c) (NCBI:txid559292)

Secondary structure (DSSP, 8-state):
--EEEES-HHHHHTS-TTGGGSBSS-EEEETTTEEEEESS-B--GGGTT-HHHHHBTTTEEEETTTEEEE--STTT----STT-S-EEEEESS---------TT-HHHHHHHHHHHH----EEEEETTTTEEEEEES---/--EEEES-HHHHHTS-HHHHTSBTT-EEEETTTEEEEESS-B--GGGTT-HHHHHBTTTEEEETTTEEEE--STTT----STT-S-EEEEESS-----TTT-----TT-HHHHHHHHHHHH----EEEEETTTTEEEEEES---

B-factor: mean 29.85, s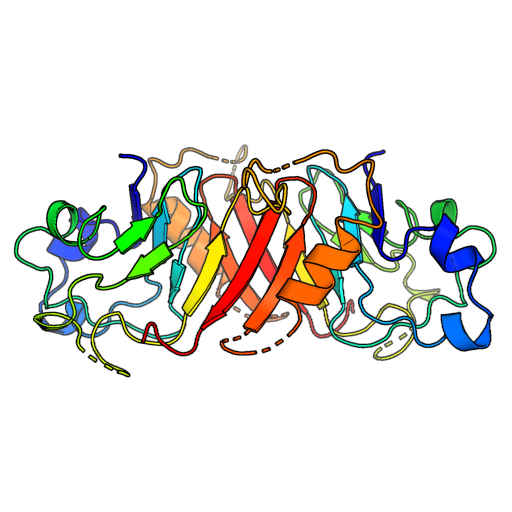td 9.65, range [13.25, 68.49]

GO terms:
  GO:0003723 RNA binding (F, IDA)
  GO:0045893 positive regulation of DNA-templated transcription (P, IDA)
  GO:0005643 nuclear pore (C, IDA)
  GO:0031080 nuclear pore outer ring (C, IDA)
  GO:0044613 nuclear pore central transport channel (C, IDA)
  GO:0036228 protein localization to nuclear inner membrane (P, IGI)
  GO:0017056 structural constituent of nuclear pore (F, IGI)
  GO:0006606 protein import into nucleus (P, IGI)
  GO:0006607 NLS-bearing protein import into nucleus (P, IGI)
  GO:0000973 post-transcriptional tethering of RNA polymerase II gene DNA at nuclear periphery (P, IMP)
  GO:0034398 telomere tethering at nuclear periphery (P, IMP)
  GO:0017056 structural constituent of nuclear pore (F, IMP)
  GO:0016973 poly(A)+ mRNA export from nucleus (P, IMP)
  GO:0031509 subtelomeric heterochromatin formation (P, IMP)
  GO:0051664 nuclear pore localization (P, IMP)
  GO:0046822 regulation of nucleocytoplasmic transport (P, IMP)
  GO:0006302 double-strand break repair (P, IMP)
  GO:0006409 tRNA export from nucleus (P, IMP)
  GO:0017056 structural constituent of nuclear pore (F, IPI)
  GO:0005515 protein binding (F, IPI)

Solvent-accessible surface area: 14389 Å² total